Protein AF-A0A3E0P3B1-F1 (afdb_monomer_lite)

Foldseek 3Di:
DPDVLVVVVLLLVLLLCLLLVLLVVLVVCCVVVVLCPPQDDADADPCLVVLLVLLVVLVVQLVVLVVCVVVVNADQADPDLVNLVSLLVSLCVSNCSLVVSCVVVVHDLLLLLADCRVVVVLQVSLQVSLLSSLCSSCVSVVNNVCSVVLVVCCPPSNLVSVLNNLLSVLSSLSSNLSSVCSPPNNLCSLQVVQLVQLVVCLVVCVVVVHDPVSSVVSSVSSSVSSSSVSVSCVVSSHSSSVSSSRSSVCSSSVVD

pLDDT: mean 93.71, std 8.23, range [41.25, 98.75]

Radius of gyration: 18.82 Å; chains: 1; bounding box: 50×42×44 Å

Sequence (256 aa):
MDDPQTASVFILLPVATAYLTVCGLWLLYDWKAKLRRDEPPLALSDHPYWDLLLTVAAAAGIFLLGGAYRAGWLLPTGSTSWGRLAWIADNLIIYSPIAAVLLVRRQGPETVFLTPVRLPEKIALGLALGVVAVATYCLLRGEGDRIPQYLADAVAFDTLADFVPVFLEGVAVAFAFVRLRWLVGTAAAVAIPSLLFAAGHVPGQIEAGRDAWHMTVFFAFNSALPAAIFGTVQRARDVIWIGLVHYLMDIAIHAI

Structure (mmCIF, N/CA/C/O backbone):
data_AF-A0A3E0P3B1-F1
#
_entry.id   AF-A0A3E0P3B1-F1
#
loop_
_atom_site.group_PDB
_atom_site.id
_atom_site.type_symbol
_atom_site.label_atom_id
_atom_site.label_alt_id
_atom_site.label_comp_id
_atom_site.label_asym_id
_atom_site.label_entity_id
_atom_site.label_seq_id
_atom_site.pdbx_PDB_ins_code
_atom_site.Cartn_x
_atom_site.Cartn_y
_atom_site.Cartn_z
_atom_site.occupancy
_atom_site.B_iso_or_equiv
_atom_site.auth_seq_id
_atom_site.auth_comp_id
_atom_site.auth_asym_id
_atom_site.auth_atom_id
_atom_site.pdbx_PDB_model_num
ATOM 1 N N . MET A 1 1 ? 27.468 -13.406 -17.539 1.00 41.25 1 MET A N 1
ATOM 2 C CA . MET A 1 1 ? 26.075 -13.854 -17.372 1.00 41.25 1 MET A CA 1
ATOM 3 C C . MET A 1 1 ? 25.802 -13.719 -15.902 1.00 41.25 1 MET A C 1
ATOM 5 O O . MET A 1 1 ? 26.272 -14.559 -15.145 1.00 41.25 1 MET A O 1
ATOM 9 N N . ASP A 1 2 ? 25.194 -12.607 -15.508 1.00 47.03 2 ASP A N 1
ATOM 10 C CA . ASP A 1 2 ? 24.788 -12.425 -14.121 1.00 47.03 2 ASP A CA 1
ATOM 11 C C . ASP A 1 2 ? 23.763 -13.510 -13.824 1.00 47.03 2 ASP A C 1
ATOM 13 O O . ASP A 1 2 ? 22.778 -13.653 -14.553 1.00 47.03 2 ASP A O 1
ATOM 17 N N . ASP A 1 3 ? 24.068 -14.355 -12.843 1.00 52.66 3 ASP A N 1
ATOM 18 C CA . ASP A 1 3 ? 23.181 -15.432 -12.442 1.00 52.66 3 ASP A CA 1
ATOM 19 C C . ASP A 1 3 ? 21.820 -14.802 -12.104 1.00 52.66 3 ASP A C 1
ATOM 21 O O . ASP A 1 3 ? 21.748 -13.936 -11.218 1.00 52.66 3 ASP A O 1
ATOM 25 N N . PRO A 1 4 ? 20.734 -15.184 -12.802 1.00 56.12 4 PRO A N 1
ATOM 26 C CA . PRO A 1 4 ? 19.419 -14.631 -12.538 1.00 56.12 4 PRO A CA 1
ATOM 27 C C . PRO A 1 4 ? 19.034 -14.755 -11.058 1.00 56.12 4 PRO A C 1
ATOM 29 O O . PRO A 1 4 ? 18.185 -13.985 -10.614 1.00 56.12 4 PRO A O 1
ATOM 32 N N . GLN A 1 5 ? 19.616 -15.684 -10.283 1.00 54.59 5 GLN A N 1
ATOM 33 C CA . GLN A 1 5 ? 19.405 -15.828 -8.832 1.00 54.59 5 GLN A CA 1
ATOM 34 C C . GLN A 1 5 ? 19.934 -14.643 -8.026 1.00 54.59 5 GLN A C 1
ATOM 36 O O . GLN A 1 5 ? 19.253 -14.143 -7.124 1.00 54.59 5 GLN A O 1
ATOM 41 N N . THR A 1 6 ? 21.097 -14.120 -8.406 1.00 58.25 6 THR A N 1
ATOM 42 C CA . THR A 1 6 ? 21.697 -12.961 -7.747 1.00 58.25 6 THR A CA 1
ATOM 43 C C . THR A 1 6 ? 20.839 -11.709 -7.981 1.00 58.25 6 THR A C 1
ATOM 45 O O . THR A 1 6 ? 20.572 -10.954 -7.045 1.00 58.25 6 THR A O 1
ATOM 48 N N . ALA A 1 7 ? 20.277 -11.552 -9.187 1.00 60.06 7 ALA A N 1
ATOM 49 C CA . ALA A 1 7 ? 19.453 -10.400 -9.560 1.00 60.06 7 ALA A CA 1
ATOM 50 C C . ALA A 1 7 ? 18.221 -10.181 -8.653 1.00 60.06 7 ALA A C 1
ATOM 52 O O . ALA A 1 7 ? 17.862 -9.037 -8.385 1.00 60.06 7 ALA A O 1
ATOM 53 N N . SER A 1 8 ? 17.597 -11.238 -8.108 1.00 63.84 8 SER A N 1
ATOM 54 C CA . SER A 1 8 ? 16.420 -11.063 -7.234 1.00 63.84 8 SER A CA 1
ATOM 55 C C . SER A 1 8 ? 16.741 -10.451 -5.871 1.00 63.84 8 SER A C 1
ATOM 57 O O . SER A 1 8 ? 15.993 -9.600 -5.396 1.00 63.84 8 SER A O 1
ATOM 59 N N . VAL A 1 9 ? 17.854 -10.834 -5.237 1.00 67.38 9 VAL A N 1
ATOM 60 C CA . VAL A 1 9 ? 18.230 -10.277 -3.923 1.00 67.38 9 VAL A CA 1
ATOM 61 C C . VAL A 1 9 ? 18.698 -8.828 -4.073 1.00 67.38 9 VAL A C 1
ATOM 63 O O . VAL A 1 9 ? 18.350 -7.978 -3.251 1.00 67.38 9 VAL A O 1
ATOM 66 N N . PHE A 1 10 ? 19.410 -8.530 -5.165 1.00 75.69 10 PHE A N 1
ATOM 67 C CA . PHE A 1 10 ? 19.847 -7.176 -5.504 1.00 75.69 10 PHE A CA 1
ATOM 68 C C . PHE A 1 10 ? 18.691 -6.209 -5.787 1.00 75.69 10 PHE A C 1
ATOM 70 O O . PHE A 1 10 ? 18.860 -5.012 -5.583 1.00 75.69 10 PHE A O 1
ATOM 77 N N . ILE A 1 11 ? 17.517 -6.700 -6.195 1.00 80.94 11 ILE A N 1
ATOM 78 C CA . ILE A 1 11 ? 16.313 -5.868 -6.351 1.00 80.94 11 ILE A CA 1
ATOM 79 C C . ILE A 1 11 ? 15.572 -5.707 -5.016 1.00 80.94 11 ILE A C 1
ATOM 81 O O . ILE A 1 11 ? 15.126 -4.608 -4.689 1.00 80.94 11 ILE A O 1
ATOM 85 N N . LEU A 1 12 ? 15.468 -6.772 -4.214 1.00 86.44 12 LEU A N 1
ATOM 86 C CA . LEU A 1 12 ? 14.715 -6.747 -2.955 1.00 86.44 12 LEU A CA 1
ATOM 87 C C . LEU A 1 12 ? 15.329 -5.827 -1.901 1.00 86.44 12 LEU A C 1
ATOM 89 O O . LEU A 1 12 ? 14.596 -5.137 -1.195 1.00 86.44 12 LEU A O 1
ATOM 93 N N . LEU A 1 13 ? 16.659 -5.812 -1.774 1.00 91.75 13 LEU A N 1
ATOM 94 C CA . LEU A 1 13 ? 17.325 -5.035 -0.731 1.00 91.75 13 LEU A CA 1
ATOM 95 C C . LEU A 1 13 ? 17.105 -3.512 -0.889 1.00 91.75 13 LEU A C 1
ATOM 97 O O . LEU A 1 13 ? 16.724 -2.885 0.105 1.00 91.75 13 LEU A O 1
ATOM 101 N N . PRO A 1 14 ? 17.263 -2.900 -2.082 1.00 94.81 14 PRO A N 1
ATOM 102 C CA . PRO A 1 14 ? 16.905 -1.500 -2.309 1.00 94.81 14 PRO A CA 1
ATOM 103 C C . PRO A 1 14 ? 15.443 -1.183 -1.989 1.00 94.81 14 PRO A C 1
ATOM 105 O O . PRO A 1 14 ? 15.181 -0.194 -1.305 1.00 94.81 14 PRO A O 1
ATOM 108 N N . VAL A 1 15 ? 14.499 -2.028 -2.425 1.00 94.69 15 VAL A N 1
ATOM 109 C CA . VAL A 1 15 ? 13.062 -1.832 -2.154 1.00 94.69 15 VAL A CA 1
ATOM 110 C C . VAL A 1 15 ? 12.789 -1.877 -0.654 1.00 94.69 15 VAL A C 1
ATOM 112 O O . VAL A 1 15 ? 12.222 -0.938 -0.095 1.00 94.69 15 VAL A O 1
ATOM 115 N N . ALA A 1 16 ? 13.249 -2.930 0.025 1.00 94.88 16 ALA A N 1
ATOM 116 C CA . ALA A 1 16 ? 13.073 -3.073 1.464 1.00 94.88 16 ALA A CA 1
ATOM 117 C C . ALA A 1 16 ? 13.691 -1.892 2.221 1.00 94.88 16 ALA A C 1
ATOM 119 O O . ALA A 1 16 ? 13.059 -1.334 3.116 1.00 94.88 16 ALA A O 1
ATOM 120 N N . THR A 1 17 ? 14.890 -1.458 1.831 1.00 96.44 17 THR A N 1
ATOM 121 C CA . THR A 1 17 ? 15.563 -0.319 2.465 1.00 96.44 17 THR A CA 1
ATOM 122 C C . THR A 1 17 ? 14.795 0.983 2.256 1.00 96.44 17 THR A C 1
ATOM 124 O O . THR A 1 17 ? 14.640 1.744 3.211 1.00 96.44 17 THR A O 1
ATOM 127 N N . ALA A 1 18 ? 14.261 1.232 1.057 1.00 97.50 18 ALA A N 1
ATOM 128 C CA . ALA A 1 18 ? 13.441 2.406 0.773 1.00 97.50 18 ALA A CA 1
ATOM 129 C C . ALA A 1 18 ? 12.190 2.450 1.669 1.00 97.50 18 ALA A C 1
ATOM 131 O O . ALA A 1 18 ? 11.969 3.439 2.373 1.00 97.50 18 ALA A O 1
ATOM 132 N N . TYR A 1 19 ? 11.431 1.352 1.739 1.00 97.88 19 TYR A N 1
ATOM 133 C CA . TYR A 1 19 ? 10.230 1.265 2.578 1.00 97.88 19 TYR A CA 1
ATOM 134 C C . TYR A 1 19 ? 10.529 1.337 4.083 1.00 97.88 19 TYR A C 1
ATOM 136 O O . TYR A 1 19 ? 9.822 2.020 4.827 1.00 97.88 19 TYR A O 1
ATOM 144 N N . LEU A 1 20 ? 11.582 0.668 4.560 1.00 97.75 20 LEU A N 1
ATOM 145 C CA . LEU A 1 20 ? 11.985 0.740 5.968 1.00 97.75 20 LEU A CA 1
ATOM 146 C C . LEU A 1 20 ? 12.460 2.150 6.345 1.00 97.75 20 LEU A C 1
ATOM 148 O O . LEU A 1 20 ? 12.148 2.623 7.440 1.00 97.75 20 LEU A O 1
ATOM 152 N N . THR A 1 21 ? 13.147 2.843 5.432 1.00 98.31 21 THR A N 1
ATOM 153 C CA . THR A 1 21 ? 13.577 4.236 5.618 1.00 98.31 21 THR A CA 1
ATOM 154 C C . THR A 1 21 ? 12.371 5.149 5.808 1.00 98.31 21 THR A C 1
ATOM 156 O O . THR A 1 21 ? 12.303 5.867 6.806 1.00 98.31 21 THR A O 1
ATOM 159 N N . VAL A 1 22 ? 11.372 5.086 4.924 1.00 98.19 22 VAL A N 1
ATOM 160 C CA . VAL A 1 22 ? 10.170 5.924 5.072 1.00 98.19 22 VAL A CA 1
ATOM 161 C C . VAL A 1 22 ? 9.326 5.548 6.283 1.00 98.19 22 VAL A C 1
ATOM 163 O O . VAL A 1 22 ? 8.808 6.447 6.940 1.00 98.19 22 VAL A O 1
ATOM 166 N N . CYS A 1 23 ? 9.243 4.265 6.652 1.00 97.94 23 CYS A N 1
ATOM 167 C CA . CYS A 1 23 ? 8.579 3.854 7.890 1.00 97.94 23 CYS A CA 1
ATOM 168 C C . CYS A 1 23 ? 9.277 4.458 9.118 1.00 97.94 23 CYS A C 1
ATOM 170 O O . CYS A 1 23 ? 8.622 5.031 9.991 1.00 97.94 23 CYS A O 1
ATOM 172 N N . GLY A 1 24 ? 10.611 4.391 9.173 1.00 97.88 24 GLY A N 1
ATOM 173 C CA . GLY A 1 24 ? 11.405 4.992 10.246 1.00 97.88 24 GLY A CA 1
ATOM 174 C C . GLY A 1 24 ? 11.247 6.513 10.321 1.00 97.88 24 GLY A C 1
ATOM 175 O O . GLY A 1 24 ? 11.026 7.060 11.404 1.00 97.88 24 GLY A O 1
ATOM 176 N N . LEU A 1 25 ? 11.292 7.196 9.174 1.00 97.69 25 LEU A N 1
ATOM 177 C CA . LEU A 1 25 ? 11.086 8.643 9.088 1.00 97.69 25 LEU A CA 1
ATOM 178 C C . LEU A 1 25 ? 9.669 9.051 9.500 1.00 97.69 25 LEU A C 1
ATOM 180 O O . LEU A 1 25 ? 9.512 10.028 10.232 1.00 97.69 25 LEU A O 1
ATOM 184 N N . TRP A 1 26 ? 8.651 8.286 9.100 1.00 96.81 26 TRP A N 1
ATOM 185 C CA . TRP A 1 26 ? 7.274 8.517 9.524 1.00 96.81 26 TRP A CA 1
ATOM 186 C C . TRP A 1 26 ? 7.139 8.392 11.046 1.00 96.81 26 TRP A C 1
ATOM 188 O O . TRP A 1 26 ? 6.601 9.289 11.694 1.00 96.81 26 TRP A O 1
ATOM 198 N N . LEU A 1 27 ? 7.692 7.329 11.647 1.00 95.44 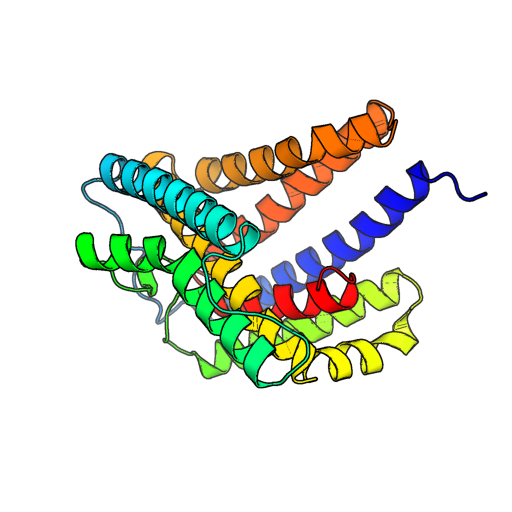27 LEU A N 1
ATOM 199 C CA . LEU A 1 27 ? 7.658 7.120 13.102 1.00 95.44 27 LEU A CA 1
ATOM 200 C C . LEU A 1 27 ? 8.385 8.237 13.863 1.00 95.44 27 LEU A C 1
ATOM 202 O O . LEU A 1 27 ? 7.905 8.686 14.907 1.00 95.44 27 LEU A O 1
ATOM 206 N N . LEU A 1 28 ? 9.522 8.703 13.338 1.00 96.31 28 LEU A N 1
ATOM 207 C CA . LEU A 1 28 ? 10.264 9.832 13.896 1.00 96.31 28 LEU A CA 1
ATOM 208 C C . LEU A 1 28 ? 9.456 11.133 13.812 1.00 96.31 28 LEU A C 1
ATOM 210 O O . LEU A 1 28 ? 9.444 11.916 14.767 1.00 96.31 28 LEU A O 1
ATOM 214 N N . TYR A 1 29 ? 8.781 11.363 12.685 1.00 95.06 29 TYR A N 1
ATOM 215 C CA . TYR A 1 29 ? 7.938 12.533 12.484 1.00 95.06 29 TYR A CA 1
ATOM 216 C C . TYR A 1 29 ? 6.723 12.512 13.415 1.00 95.06 29 TYR A C 1
ATOM 218 O O . TYR A 1 29 ? 6.501 13.485 14.132 1.00 95.06 29 TYR A O 1
ATOM 226 N N . ASP A 1 30 ? 5.988 11.400 13.490 1.00 93.31 30 ASP A N 1
ATOM 227 C CA . ASP A 1 30 ? 4.852 11.241 14.405 1.00 93.31 30 ASP A CA 1
ATOM 228 C C . ASP A 1 30 ? 5.263 11.436 15.868 1.00 93.31 30 ASP A C 1
ATOM 230 O O . ASP A 1 30 ? 4.569 12.125 16.616 1.00 93.31 30 ASP A O 1
ATOM 234 N N . TRP A 1 31 ? 6.419 10.906 16.278 1.00 92.56 31 TRP A N 1
ATOM 235 C CA . TRP A 1 31 ? 6.923 11.100 17.637 1.00 92.56 31 TRP A CA 1
ATOM 236 C C . TRP A 1 31 ? 7.122 12.586 17.987 1.00 92.56 31 TRP A C 1
ATOM 238 O O . TRP A 1 31 ? 6.787 13.005 19.099 1.00 92.56 31 TRP A O 1
ATOM 248 N N . LYS A 1 32 ? 7.605 13.399 17.037 1.00 93.88 32 LYS A N 1
ATOM 249 C CA . LYS A 1 32 ? 7.844 14.839 17.232 1.00 93.88 32 LYS A CA 1
ATOM 250 C C . LYS A 1 32 ? 6.582 15.687 17.057 1.00 93.88 32 LYS A C 1
ATOM 252 O O . LYS A 1 32 ? 6.259 16.492 17.929 1.00 93.88 32 LYS A O 1
ATOM 257 N N . ALA A 1 33 ? 5.881 15.515 15.939 1.00 90.50 33 ALA A N 1
ATOM 258 C CA . ALA A 1 33 ? 4.730 16.322 15.536 1.00 90.50 33 ALA A CA 1
ATOM 259 C C . ALA A 1 33 ? 3.422 15.888 16.213 1.00 90.50 33 ALA A C 1
ATOM 261 O O . ALA A 1 33 ? 2.444 16.634 16.197 1.00 90.50 33 ALA A O 1
ATOM 262 N N . LYS A 1 34 ? 3.404 14.693 16.822 1.00 88.06 34 LYS A N 1
ATOM 263 C CA . LYS A 1 34 ? 2.254 14.105 17.519 1.00 88.06 34 LYS A CA 1
ATOM 264 C C . LYS A 1 34 ? 1.002 14.099 16.642 1.00 88.06 34 LYS A C 1
ATOM 266 O O . LYS A 1 34 ? -0.081 14.450 17.110 1.00 88.06 34 LYS A O 1
ATOM 271 N N . LEU A 1 35 ? 1.176 13.697 15.378 1.00 81.00 35 LEU A N 1
ATOM 272 C CA . LEU A 1 35 ? 0.133 13.690 14.346 1.00 81.00 35 LEU A CA 1
ATOM 273 C C . LEU A 1 35 ? -1.162 13.028 14.824 1.00 81.00 35 LEU A C 1
ATOM 275 O O . LEU A 1 35 ? -2.247 13.515 14.537 1.00 81.00 35 LEU A O 1
ATOM 279 N N . ARG A 1 36 ? -1.031 11.962 15.616 1.00 82.31 36 ARG A N 1
ATOM 280 C CA . ARG A 1 36 ? -2.147 11.138 16.096 1.00 82.31 36 ARG A CA 1
ATOM 281 C C . ARG A 1 36 ? -2.975 11.729 17.235 1.00 82.31 36 ARG A C 1
ATOM 283 O O . ARG A 1 36 ? -3.902 11.067 17.689 1.00 82.31 36 ARG A O 1
ATOM 290 N N . ARG A 1 37 ? -2.638 12.915 17.754 1.00 80.81 37 ARG A N 1
ATOM 291 C CA . ARG A 1 37 ? -3.359 13.507 18.898 1.00 80.81 37 ARG A CA 1
ATOM 292 C C . ARG A 1 37 ? -4.838 13.743 18.624 1.00 80.81 37 ARG A C 1
ATOM 294 O O . ARG A 1 37 ? -5.635 13.558 19.535 1.00 80.81 37 ARG A O 1
ATOM 301 N N . ASP A 1 38 ? -5.162 14.095 17.387 1.00 84.94 38 ASP A N 1
ATOM 302 C CA . ASP A 1 38 ? -6.517 14.471 16.984 1.00 84.94 38 ASP A CA 1
ATOM 303 C C . ASP A 1 38 ? -7.233 13.336 16.236 1.00 84.94 38 ASP A C 1
ATOM 305 O O . ASP A 1 38 ? -8.348 13.512 15.750 1.00 84.94 38 ASP A O 1
ATOM 309 N N . GLU A 1 39 ? -6.597 12.164 16.125 1.00 85.81 39 GLU A N 1
ATOM 310 C CA . GLU A 1 39 ? -7.201 11.016 15.456 1.00 85.81 39 GLU A CA 1
ATOM 311 C C . GLU A 1 39 ? -8.281 10.384 16.339 1.00 85.81 39 GLU A C 1
ATOM 313 O O . GLU A 1 39 ? -8.090 10.240 17.556 1.00 85.81 39 GLU A O 1
ATOM 318 N N . PRO A 1 40 ? -9.398 9.934 15.743 1.00 86.50 40 PRO A N 1
ATOM 319 C CA . PRO A 1 40 ? -10.433 9.258 16.492 1.00 86.50 40 PRO A CA 1
ATOM 320 C C . PRO A 1 40 ? -9.887 7.976 17.149 1.00 86.50 40 PRO A C 1
ATOM 322 O O . PRO A 1 40 ? -8.902 7.367 16.691 1.00 86.50 40 PRO A O 1
ATOM 325 N N . PRO A 1 41 ? -10.516 7.533 18.252 1.00 87.75 41 PRO A N 1
ATOM 326 C CA . PRO A 1 41 ? -10.196 6.244 18.844 1.00 87.75 41 PRO A CA 1
ATOM 327 C C . PRO A 1 41 ? -10.375 5.131 17.805 1.00 87.75 41 PRO A C 1
ATOM 329 O O . PRO A 1 41 ? -11.192 5.235 16.892 1.00 87.75 41 PRO A O 1
ATOM 332 N N . LEU A 1 42 ? -9.602 4.048 17.943 1.00 87.81 42 LEU A N 1
ATOM 333 C CA . LEU A 1 42 ? -9.761 2.899 17.053 1.00 87.81 42 LEU A CA 1
ATOM 334 C C . LEU A 1 42 ? -11.177 2.364 17.187 1.00 87.81 42 LEU A C 1
ATOM 336 O O . LEU A 1 42 ? -11.553 1.900 18.263 1.00 87.81 42 LEU A O 1
ATOM 340 N N . ALA A 1 43 ? -11.907 2.363 16.076 1.00 87.25 43 ALA A N 1
ATOM 341 C CA . ALA A 1 43 ? -13.163 1.651 16.000 1.00 87.25 43 ALA A CA 1
ATOM 342 C C . ALA A 1 43 ? -12.931 0.175 16.357 1.00 87.25 43 ALA A C 1
ATOM 344 O O . ALA A 1 43 ? -11.945 -0.451 15.933 1.00 87.25 43 ALA A O 1
ATOM 345 N N . LEU A 1 44 ? -13.846 -0.356 17.155 1.00 91.06 44 LEU A N 1
ATOM 346 C CA . LEU A 1 44 ? -14.015 -1.774 17.424 1.00 91.06 44 LEU A CA 1
ATOM 347 C C . LEU A 1 44 ? -15.361 -2.185 16.833 1.00 91.06 44 LEU A C 1
ATOM 349 O O . LEU A 1 44 ? -16.257 -1.352 16.699 1.00 91.06 44 LEU A O 1
ATOM 353 N N . SER A 1 45 ? -15.483 -3.451 16.456 1.00 93.56 45 SER A N 1
ATOM 354 C CA . SER A 1 45 ? -16.763 -4.008 16.037 1.00 93.56 45 SER A CA 1
ATOM 355 C C . SER A 1 45 ? -17.345 -4.872 17.143 1.00 93.56 45 SER A C 1
ATOM 357 O O . SER A 1 45 ? -16.634 -5.696 17.717 1.00 93.56 45 SER A O 1
ATOM 359 N N . ASP A 1 46 ? -18.650 -4.743 17.364 1.00 93.81 46 ASP A N 1
ATOM 360 C CA . ASP A 1 46 ? -19.422 -5.626 18.243 1.00 93.81 46 ASP A CA 1
ATOM 361 C C . ASP A 1 46 ? -19.651 -7.016 17.614 1.00 93.81 46 ASP A C 1
ATOM 363 O O . ASP A 1 46 ? -20.037 -7.973 18.288 1.00 93.81 46 ASP A O 1
ATOM 367 N N . HIS A 1 47 ? -19.398 -7.155 16.307 1.00 96.19 47 HIS A N 1
ATOM 368 C CA . HIS A 1 47 ? -19.657 -8.366 15.527 1.00 96.19 47 HIS A CA 1
ATOM 369 C C . HIS A 1 47 ? -18.476 -8.741 14.608 1.00 96.19 47 HIS A C 1
ATOM 371 O O . HIS A 1 47 ? -18.661 -8.883 13.394 1.00 96.19 47 HIS A O 1
ATOM 377 N N . PRO A 1 48 ? -17.263 -8.950 15.158 1.00 96.25 48 PRO A N 1
ATOM 378 C CA . PRO A 1 48 ? -16.032 -9.099 14.374 1.00 96.25 48 PRO A CA 1
ATOM 379 C C . PRO A 1 48 ? -16.065 -10.275 13.386 1.00 96.25 48 PRO A C 1
ATOM 381 O O . PRO A 1 48 ? -15.511 -10.177 12.294 1.00 96.25 48 PRO A O 1
ATOM 384 N N . TYR A 1 49 ? -16.761 -11.365 13.721 1.00 97.38 49 TYR A N 1
ATOM 385 C CA . TYR A 1 49 ? -16.929 -12.518 12.830 1.00 97.38 49 TYR A CA 1
ATOM 386 C C . TYR A 1 49 ? -17.728 -12.176 11.565 1.00 97.38 49 TYR A C 1
ATOM 388 O O . TYR A 1 49 ? -17.355 -12.588 10.468 1.00 97.38 49 TYR A O 1
ATOM 396 N N . TRP A 1 50 ? -18.800 -11.388 11.703 1.00 97.06 50 TRP A N 1
ATOM 397 C CA . TRP A 1 50 ? -19.595 -10.932 10.562 1.00 97.06 50 TRP A CA 1
ATOM 398 C C . TRP A 1 50 ? -18.817 -9.945 9.701 1.00 97.06 50 TRP A C 1
ATOM 400 O O . TRP A 1 50 ? -18.912 -10.002 8.479 1.00 97.06 50 TRP A O 1
ATOM 410 N N . ASP A 1 51 ? -18.029 -9.061 10.315 1.00 96.56 51 ASP A N 1
ATOM 411 C CA . ASP A 1 51 ? -17.156 -8.165 9.556 1.00 96.56 51 ASP A CA 1
ATOM 412 C C . ASP A 1 51 ? -16.105 -8.941 8.760 1.00 96.56 51 ASP A C 1
ATOM 414 O O . ASP A 1 51 ? -15.893 -8.627 7.594 1.00 96.56 51 ASP A O 1
ATOM 418 N N . LEU A 1 52 ? -15.505 -9.990 9.335 1.00 95.94 52 LEU A N 1
ATOM 419 C CA . LEU A 1 52 ? -14.557 -10.836 8.609 1.00 95.94 52 LEU A CA 1
ATOM 420 C C . LEU A 1 52 ? -15.226 -11.600 7.456 1.00 95.94 52 LEU A C 1
ATOM 422 O O . LEU A 1 52 ? -14.669 -11.646 6.361 1.00 95.94 52 LEU A O 1
ATOM 426 N N . LEU A 1 53 ? -16.423 -12.163 7.661 1.00 97.50 53 LEU A N 1
ATOM 427 C CA . LEU A 1 53 ? -17.164 -12.834 6.587 1.00 97.50 53 LEU A CA 1
ATOM 428 C C . LEU A 1 53 ? -17.475 -11.868 5.435 1.00 97.50 53 LEU A C 1
ATOM 430 O O . LEU A 1 53 ? -17.275 -12.207 4.270 1.00 97.50 53 LEU A O 1
ATOM 434 N N . LEU A 1 54 ? -17.916 -10.649 5.758 1.00 97.75 54 LEU A N 1
ATOM 435 C CA . LEU A 1 54 ? -18.156 -9.601 4.768 1.00 97.75 54 LEU A CA 1
ATOM 436 C C . LEU A 1 54 ? -16.860 -9.150 4.086 1.00 97.75 54 LEU A C 1
ATOM 438 O O . LEU A 1 54 ? -16.881 -8.873 2.892 1.00 97.75 54 LEU A O 1
ATOM 442 N N . THR A 1 55 ? -15.727 -9.127 4.795 1.00 97.31 55 THR A N 1
ATOM 443 C CA . THR A 1 55 ? -14.413 -8.886 4.186 1.00 97.31 55 THR A CA 1
ATOM 444 C C . THR A 1 55 ? -14.069 -9.953 3.153 1.00 97.31 55 THR A C 1
ATOM 446 O O . THR A 1 55 ? -13.663 -9.607 2.046 1.00 97.31 55 THR A O 1
ATOM 449 N N . VAL A 1 56 ? -14.263 -11.235 3.477 1.00 97.50 56 VAL A N 1
ATOM 450 C CA . VAL A 1 56 ? -14.028 -12.338 2.531 1.00 97.50 56 VAL A CA 1
ATOM 451 C C . VAL A 1 56 ? -14.970 -12.232 1.328 1.00 97.50 56 VAL A C 1
ATOM 453 O O . VAL A 1 56 ? -14.526 -12.376 0.191 1.00 97.50 56 VAL A O 1
ATOM 456 N N . ALA A 1 57 ? -16.248 -11.914 1.553 1.00 98.25 57 ALA A N 1
ATOM 457 C CA . ALA A 1 57 ? -17.214 -11.699 0.478 1.00 98.25 57 ALA A CA 1
ATOM 458 C C . ALA A 1 57 ? -16.837 -10.506 -0.420 1.00 98.25 57 ALA A C 1
ATOM 460 O O . ALA A 1 57 ? -16.927 -10.607 -1.642 1.00 98.25 57 ALA A O 1
ATOM 461 N N . ALA A 1 58 ? -16.367 -9.396 0.159 1.00 98.19 58 ALA A N 1
ATOM 462 C CA . ALA A 1 58 ? -15.899 -8.236 -0.594 1.00 98.19 58 ALA A CA 1
ATOM 463 C C . ALA A 1 58 ? -14.652 -8.562 -1.427 1.00 98.19 58 ALA A C 1
ATOM 465 O O . ALA A 1 58 ? -14.600 -8.196 -2.598 1.00 98.19 58 ALA A O 1
ATOM 466 N N . ALA A 1 59 ? -13.691 -9.303 -0.864 1.00 97.31 59 ALA A N 1
ATOM 467 C CA . ALA A 1 59 ? -12.518 -9.775 -1.597 1.00 97.31 59 ALA A CA 1
ATOM 468 C C . ALA A 1 59 ? -12.917 -10.671 -2.781 1.00 97.31 59 ALA A C 1
ATOM 470 O O . ALA A 1 59 ? -12.448 -10.461 -3.897 1.00 97.31 59 ALA A O 1
ATOM 471 N N . ALA A 1 60 ? -13.843 -11.615 -2.576 1.00 98.06 60 ALA A N 1
ATOM 472 C CA . ALA A 1 60 ? -14.393 -12.424 -3.663 1.00 98.06 60 ALA A CA 1
ATOM 473 C C . ALA A 1 60 ? -15.080 -11.555 -4.735 1.00 98.06 60 ALA A C 1
ATOM 475 O O . ALA A 1 60 ? -14.868 -11.773 -5.925 1.00 98.06 60 ALA A O 1
ATOM 476 N N . GLY A 1 61 ? -15.842 -10.535 -4.327 1.00 98.31 61 GLY A N 1
ATOM 477 C CA . GLY A 1 61 ? -16.449 -9.555 -5.232 1.00 98.31 61 GLY A CA 1
ATOM 478 C C . GLY A 1 61 ? -15.420 -8.796 -6.076 1.00 98.31 61 GLY A C 1
ATOM 479 O O . GLY A 1 61 ? -15.590 -8.705 -7.289 1.00 98.31 61 GLY A O 1
ATOM 480 N N . ILE A 1 62 ? -14.327 -8.329 -5.463 1.00 98.12 62 ILE A N 1
ATOM 481 C CA . ILE A 1 62 ? -13.202 -7.678 -6.157 1.00 98.12 62 ILE A CA 1
ATOM 482 C C . ILE A 1 62 ? -12.604 -8.626 -7.205 1.00 98.12 62 ILE A C 1
ATOM 484 O O . ILE A 1 62 ? -12.431 -8.237 -8.359 1.00 98.12 62 ILE A O 1
ATOM 488 N N . PHE A 1 63 ? -12.348 -9.891 -6.849 1.00 97.50 63 PHE A N 1
ATOM 489 C CA . PHE A 1 63 ? -11.812 -10.876 -7.796 1.00 97.50 63 PHE A CA 1
ATOM 490 C C . PHE A 1 63 ? -12.770 -11.178 -8.956 1.00 97.50 63 PHE A C 1
ATOM 492 O O . PHE A 1 63 ? -12.316 -11.300 -10.095 1.00 97.50 63 PHE A O 1
ATOM 499 N N . LEU A 1 64 ? -14.077 -11.279 -8.693 1.00 98.12 64 LEU A N 1
ATOM 500 C CA . LEU A 1 64 ? -15.093 -11.506 -9.725 1.00 98.12 64 LEU A CA 1
ATOM 501 C C . LEU A 1 64 ? -15.209 -10.313 -10.681 1.00 98.12 64 LEU A C 1
ATOM 503 O O . LEU A 1 64 ? -15.206 -10.510 -11.894 1.00 98.12 64 LEU A O 1
ATOM 507 N N . LEU A 1 65 ? -15.251 -9.084 -10.157 1.00 98.00 65 LEU A N 1
ATOM 508 C CA . LEU A 1 65 ? -15.298 -7.866 -10.972 1.00 98.00 65 LEU A CA 1
ATOM 509 C C . LEU A 1 65 ? -14.001 -7.664 -11.762 1.00 98.00 65 LEU A C 1
ATOM 511 O O . LEU A 1 65 ? -14.055 -7.334 -12.943 1.00 98.00 65 LEU A O 1
ATOM 515 N N . GLY A 1 66 ? -12.841 -7.953 -11.166 1.00 96.75 66 GLY A N 1
ATOM 516 C CA . GLY A 1 66 ? -11.565 -7.973 -11.883 1.00 96.75 66 GLY A CA 1
ATOM 517 C C . GLY A 1 66 ? -11.514 -9.058 -12.967 1.00 96.75 66 GLY A C 1
ATOM 518 O O . GLY A 1 66 ? -10.921 -8.861 -14.025 1.00 96.75 66 GLY A O 1
ATOM 519 N N . GLY A 1 67 ? -12.172 -10.201 -12.750 1.00 97.12 67 GLY A N 1
ATOM 520 C CA . GLY A 1 67 ? -12.378 -11.225 -13.776 1.00 97.12 67 GLY A CA 1
ATOM 521 C C . GLY A 1 67 ? -13.262 -10.739 -14.926 1.00 97.12 67 GLY A C 1
ATOM 522 O O . GLY A 1 67 ? -12.896 -10.920 -16.085 1.00 97.12 67 GLY A O 1
ATOM 523 N N . ALA A 1 68 ? -14.375 -10.072 -14.614 1.00 97.44 68 ALA A N 1
ATOM 524 C CA . ALA A 1 68 ? -15.269 -9.466 -15.600 1.00 97.44 68 ALA A CA 1
ATOM 525 C C . ALA A 1 68 ? -14.563 -8.371 -16.420 1.00 97.44 68 ALA A C 1
ATOM 527 O O . ALA A 1 68 ? -14.703 -8.336 -17.641 1.00 97.44 68 ALA A O 1
ATOM 528 N N . TYR A 1 69 ? -13.739 -7.540 -15.775 1.00 96.75 69 TYR A N 1
ATOM 529 C CA . TYR A 1 69 ? -12.863 -6.578 -16.446 1.00 96.75 69 TYR A CA 1
ATOM 530 C C . TYR A 1 69 ? -11.953 -7.267 -17.470 1.00 96.75 69 TYR A C 1
ATOM 532 O O . TYR A 1 69 ? -11.970 -6.920 -18.649 1.00 96.75 69 TYR A O 1
ATOM 540 N N . ARG A 1 70 ? -11.222 -8.311 -17.053 1.00 95.50 70 ARG A N 1
ATOM 541 C CA . ARG A 1 70 ? -10.336 -9.082 -17.946 1.00 95.50 70 ARG A CA 1
ATOM 542 C C . ARG A 1 70 ? -11.081 -9.783 -19.086 1.00 95.50 70 ARG A C 1
ATOM 544 O O . ARG A 1 70 ? -10.491 -10.015 -20.134 1.00 95.50 70 ARG A O 1
ATOM 551 N N . ALA A 1 71 ? -12.356 -10.115 -18.892 1.00 97.00 71 ALA A N 1
ATOM 552 C CA . ALA A 1 71 ? -13.226 -10.675 -19.925 1.00 97.00 71 ALA A CA 1
ATOM 553 C C . ALA A 1 71 ? -13.808 -9.613 -20.884 1.00 97.00 71 ALA A C 1
ATOM 555 O O . ALA A 1 71 ? -14.557 -9.966 -21.795 1.00 97.00 71 ALA A O 1
ATOM 556 N N . GLY A 1 72 ? -13.486 -8.328 -20.690 1.00 96.12 72 GLY A N 1
ATOM 557 C CA . GLY A 1 72 ? -13.988 -7.222 -21.507 1.00 96.12 72 GLY A CA 1
ATOM 558 C C . GLY A 1 72 ? -15.448 -6.860 -21.227 1.00 96.12 72 GLY A C 1
ATOM 559 O O . GLY A 1 72 ? -16.124 -6.341 -22.110 1.00 96.12 72 GLY A O 1
ATOM 560 N N . TRP A 1 73 ? -15.965 -7.175 -20.034 1.00 97.06 73 TRP A N 1
ATOM 561 C CA . TRP A 1 73 ? -17.356 -6.890 -19.652 1.00 97.06 73 TRP A CA 1
ATOM 562 C C . TRP A 1 73 ? -17.542 -5.537 -18.954 1.00 97.06 73 TRP A C 1
ATOM 564 O O . TRP A 1 73 ? -18.681 -5.135 -18.719 1.00 97.06 73 TRP A O 1
ATOM 574 N N . LEU A 1 74 ? -16.449 -4.855 -18.599 1.00 95.62 74 LEU A N 1
ATOM 575 C CA . LEU A 1 74 ? -16.480 -3.487 -18.073 1.00 95.62 74 LEU A CA 1
ATOM 576 C C . LEU A 1 74 ? -16.179 -2.461 -19.182 1.00 95.62 74 LEU A C 1
ATOM 578 O O . LEU A 1 74 ? -16.371 -2.753 -20.365 1.00 95.62 74 LEU A O 1
ATOM 582 N N . LEU A 1 75 ? -15.798 -1.234 -18.818 1.00 95.44 75 LEU A N 1
ATOM 583 C CA . LEU A 1 75 ? -15.621 -0.154 -19.780 1.00 95.44 75 LEU A CA 1
ATOM 584 C C . LEU A 1 75 ? -14.423 -0.427 -20.711 1.00 95.44 75 LEU A C 1
ATOM 586 O O . LEU A 1 75 ? -13.433 -1.041 -20.317 1.00 95.44 75 LEU A O 1
ATOM 590 N N . PRO A 1 76 ? -14.474 0.033 -21.973 1.00 93.38 76 PRO A N 1
ATOM 591 C CA . PRO A 1 76 ? -13.351 -0.121 -22.886 1.00 93.38 76 PRO A CA 1
ATOM 592 C C . PRO A 1 76 ? -12.183 0.773 -22.447 1.00 93.38 76 PRO A C 1
ATOM 594 O O . PRO A 1 76 ? -12.269 2.002 -22.507 1.00 93.38 76 PRO A O 1
ATOM 597 N N . THR A 1 77 ? -11.077 0.153 -22.039 1.00 92.50 77 THR A N 1
ATOM 598 C CA . THR A 1 77 ? -9.827 0.837 -21.683 1.00 92.50 77 THR A CA 1
ATOM 599 C C . THR A 1 77 ? -8.873 0.915 -22.881 1.00 92.50 77 THR A C 1
ATOM 601 O O . THR A 1 77 ? -8.975 0.158 -23.847 1.00 92.50 77 THR A O 1
ATOM 604 N N . GLY A 1 78 ? -7.961 1.888 -22.869 1.00 88.88 78 GLY A N 1
ATOM 605 C CA . GLY A 1 78 ? -7.002 2.114 -23.955 1.00 88.88 78 GLY A CA 1
ATOM 606 C C . GLY A 1 78 ? -6.076 3.299 -23.681 1.00 88.88 78 GLY A C 1
ATOM 607 O O . GLY A 1 78 ? -6.202 3.959 -22.653 1.00 88.88 78 GLY A O 1
ATOM 608 N N . SER A 1 79 ? -5.169 3.596 -24.617 1.00 88.94 79 SER A N 1
ATOM 609 C CA . SER A 1 79 ? -4.182 4.688 -24.500 1.00 88.94 79 SER A CA 1
ATOM 610 C C . SER A 1 79 ? -4.753 6.093 -24.727 1.00 88.94 79 SER A C 1
ATOM 612 O O . SER A 1 79 ? -4.035 7.084 -24.658 1.00 88.94 79 SER A O 1
ATOM 614 N N . THR A 1 80 ? -6.045 6.210 -25.031 1.00 93.50 80 THR A N 1
ATOM 615 C CA . THR A 1 80 ? -6.698 7.517 -25.152 1.00 93.50 80 THR A CA 1
ATOM 616 C C . THR A 1 80 ? -7.009 8.084 -23.769 1.00 93.50 80 THR A C 1
ATOM 618 O O . THR A 1 80 ? -7.195 7.331 -22.813 1.00 93.50 80 THR A O 1
ATOM 621 N N . SER A 1 81 ? -7.175 9.405 -23.654 1.00 93.12 81 SER A N 1
ATOM 622 C CA . SER A 1 81 ? -7.593 10.018 -22.384 1.00 93.12 81 SER A CA 1
ATOM 623 C C . SER A 1 81 ? -8.914 9.440 -21.868 1.00 93.12 81 SER A C 1
ATOM 625 O O . SER A 1 81 ? -9.067 9.221 -20.671 1.00 93.12 81 SER A O 1
ATOM 627 N N . TRP A 1 82 ? -9.847 9.123 -22.775 1.00 94.25 82 TRP A N 1
ATOM 628 C CA . TRP A 1 82 ? -11.078 8.409 -22.430 1.00 94.25 82 TRP A CA 1
ATOM 629 C C . TRP A 1 82 ? -10.798 7.004 -21.889 1.00 94.25 82 TRP A C 1
ATOM 631 O O . TRP A 1 82 ? -11.366 6.621 -20.873 1.00 94.25 82 TRP A O 1
ATOM 641 N N . GLY A 1 83 ? -9.884 6.263 -22.519 1.00 95.38 83 GLY A N 1
ATOM 642 C CA . GLY A 1 83 ? -9.458 4.946 -22.054 1.00 95.38 83 GLY A CA 1
ATOM 643 C C . GLY A 1 83 ? -8.840 4.967 -20.650 1.00 95.38 83 GLY A C 1
ATOM 644 O O . GLY A 1 83 ? -9.122 4.067 -19.861 1.00 95.38 83 GLY A O 1
ATOM 645 N N . ARG A 1 84 ? -8.071 6.008 -20.295 1.00 94.69 84 ARG A N 1
ATOM 646 C CA . ARG A 1 84 ? -7.533 6.189 -18.929 1.00 94.69 84 ARG A CA 1
ATOM 647 C C . ARG A 1 84 ? -8.615 6.579 -17.914 1.00 94.69 84 ARG A C 1
ATOM 649 O O . ARG A 1 84 ? -8.590 6.109 -16.781 1.00 94.69 84 ARG A O 1
ATOM 656 N N . LEU A 1 85 ? -9.609 7.379 -18.307 1.00 95.69 85 LEU A N 1
ATOM 657 C CA . LEU A 1 85 ? -10.766 7.665 -17.445 1.00 95.69 85 LEU A CA 1
ATOM 658 C C . LEU A 1 85 ? -11.640 6.421 -17.224 1.00 95.69 85 LEU A C 1
ATOM 660 O O . LEU A 1 85 ? -12.086 6.183 -16.103 1.00 95.69 85 LEU A O 1
ATOM 664 N N . ALA A 1 86 ? -11.846 5.609 -18.265 1.00 96.75 86 ALA A N 1
ATOM 665 C CA . ALA A 1 86 ? -12.511 4.312 -18.163 1.00 96.75 86 ALA A CA 1
ATOM 666 C C . ALA A 1 86 ? -11.754 3.372 -17.211 1.00 96.75 86 ALA A C 1
ATOM 668 O O . ALA A 1 86 ? -12.374 2.748 -16.360 1.00 96.75 86 ALA A O 1
ATOM 669 N N . TRP A 1 87 ? -10.418 3.359 -17.272 1.00 96.25 87 TRP A N 1
ATOM 670 C CA . TRP A 1 87 ? -9.569 2.598 -16.349 1.00 96.25 87 TRP A CA 1
ATOM 671 C C . TRP A 1 87 ? -9.756 3.010 -14.882 1.00 96.25 87 TRP A C 1
ATOM 673 O O . TRP A 1 87 ? -9.900 2.153 -14.007 1.00 96.25 87 TRP A O 1
ATOM 683 N N . ILE A 1 88 ? -9.819 4.315 -14.602 1.00 97.06 88 ILE A N 1
ATOM 684 C CA . ILE A 1 88 ? -10.118 4.828 -13.257 1.00 97.06 88 ILE A CA 1
ATOM 685 C C . ILE A 1 88 ? -11.513 4.372 -12.805 1.00 97.06 88 ILE A C 1
ATOM 687 O O . ILE A 1 88 ? -11.677 3.884 -11.685 1.00 97.06 88 ILE A O 1
ATOM 691 N N . ALA A 1 89 ? -12.519 4.517 -13.671 1.00 97.88 89 ALA A N 1
ATOM 692 C CA . ALA A 1 89 ? -13.896 4.143 -13.366 1.00 97.88 89 ALA A CA 1
ATOM 693 C C . ALA A 1 89 ? -14.046 2.635 -13.103 1.00 97.88 89 ALA A C 1
ATOM 695 O O . ALA A 1 89 ? -14.694 2.249 -12.128 1.00 97.88 89 ALA A O 1
ATOM 696 N N . ASP A 1 90 ? -13.399 1.791 -13.904 1.00 98.12 90 ASP A N 1
ATOM 697 C CA . ASP A 1 90 ? -13.405 0.341 -13.719 1.00 98.12 90 ASP A CA 1
ATOM 698 C C . ASP A 1 90 ? -12.765 -0.057 -12.390 1.00 98.12 90 ASP A C 1
ATOM 700 O O . ASP A 1 90 ? -13.318 -0.892 -11.678 1.00 98.12 90 ASP A O 1
ATOM 704 N N . ASN A 1 91 ? -11.665 0.581 -11.983 1.00 98.06 91 ASN A N 1
ATOM 705 C CA . ASN A 1 91 ? -11.064 0.312 -10.676 1.00 98.06 91 ASN A CA 1
ATOM 706 C C . ASN A 1 91 ? -11.966 0.751 -9.513 1.00 98.06 91 ASN A C 1
ATOM 708 O O . ASN A 1 91 ? -12.096 0.023 -8.528 1.00 98.06 91 ASN A O 1
ATOM 712 N N . LEU A 1 92 ? -12.674 1.877 -9.636 1.00 98.38 92 LEU A N 1
ATOM 713 C CA . LEU A 1 92 ? -13.690 2.270 -8.652 1.00 98.38 92 LEU A CA 1
ATOM 714 C C . LEU A 1 92 ? -14.834 1.245 -8.569 1.00 98.38 92 LEU A C 1
ATOM 716 O O . LEU A 1 92 ? -15.303 0.944 -7.470 1.00 98.38 92 LEU A O 1
ATOM 720 N N . ILE A 1 93 ? -15.258 0.675 -9.703 1.00 98.25 93 ILE A N 1
ATOM 721 C CA . ILE A 1 93 ? -16.255 -0.405 -9.746 1.00 98.25 93 ILE A CA 1
ATOM 722 C C . ILE A 1 93 ? -15.702 -1.667 -9.078 1.00 98.25 93 ILE A C 1
ATOM 724 O O . ILE A 1 93 ? -16.360 -2.221 -8.197 1.00 98.25 93 ILE A O 1
ATOM 728 N N . ILE A 1 94 ? -14.495 -2.100 -9.444 1.00 98.31 94 ILE A N 1
ATOM 729 C CA . ILE A 1 94 ? -13.852 -3.317 -8.933 1.00 98.31 94 ILE A CA 1
ATOM 730 C C . ILE A 1 94 ? -13.726 -3.274 -7.408 1.00 98.31 94 ILE A C 1
ATOM 732 O O . ILE A 1 94 ? -14.065 -4.254 -6.748 1.00 98.31 94 ILE A O 1
ATOM 736 N N . TYR A 1 95 ? -13.316 -2.138 -6.839 1.00 98.44 95 TYR A N 1
ATOM 737 C CA . TYR A 1 95 ? -13.158 -1.964 -5.390 1.00 98.44 95 TYR A CA 1
ATOM 738 C C . TYR A 1 95 ? -14.440 -1.525 -4.655 1.00 98.44 95 TYR A C 1
ATOM 740 O O . TYR A 1 95 ? -14.459 -1.468 -3.420 1.00 98.44 95 TYR A O 1
ATOM 748 N N . SER A 1 96 ? -15.551 -1.297 -5.368 1.00 98.44 96 SER A N 1
ATOM 749 C CA . SER A 1 96 ? -16.848 -0.934 -4.773 1.00 98.44 96 SER A CA 1
ATOM 750 C C . SER A 1 96 ? -17.416 -1.918 -3.730 1.00 98.44 96 SER A C 1
ATOM 752 O O . SER A 1 96 ? -18.116 -1.441 -2.828 1.00 98.44 96 SER A O 1
ATOM 754 N N . PRO A 1 97 ? -17.110 -3.240 -3.726 1.00 98.75 97 PRO A N 1
ATOM 755 C CA . PRO A 1 97 ? -17.565 -4.137 -2.663 1.00 98.75 97 PRO A CA 1
ATOM 756 C C . PRO A 1 97 ? -17.136 -3.698 -1.255 1.00 98.75 97 PRO A C 1
ATOM 758 O O . PRO A 1 97 ? -17.877 -3.917 -0.298 1.00 98.75 97 PRO A O 1
ATOM 761 N N . ILE A 1 98 ? -15.990 -3.021 -1.110 1.00 98.31 98 ILE A N 1
ATOM 762 C CA . ILE A 1 98 ? -15.552 -2.459 0.180 1.00 98.31 98 ILE A CA 1
ATOM 763 C C . ILE A 1 98 ? -16.513 -1.360 0.629 1.00 98.31 98 ILE A C 1
ATOM 765 O O . ILE A 1 98 ? -16.998 -1.382 1.761 1.00 98.31 98 ILE A O 1
ATOM 769 N N . ALA A 1 99 ? -16.831 -0.422 -0.268 1.00 98.00 99 ALA A N 1
ATOM 770 C CA . ALA A 1 99 ? -17.778 0.651 0.011 1.00 98.00 99 ALA A CA 1
ATOM 771 C C . ALA A 1 99 ? -19.165 0.089 0.357 1.00 98.00 99 ALA A C 1
ATOM 773 O O . ALA A 1 99 ? -19.790 0.549 1.311 1.00 98.00 99 ALA A O 1
ATOM 774 N N . ALA A 1 100 ? -19.615 -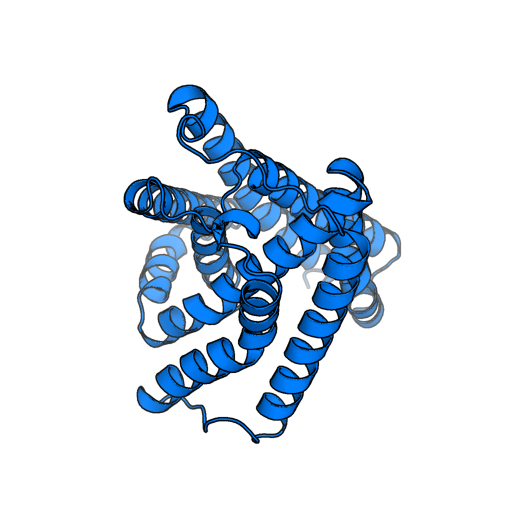0.957 -0.344 1.00 98.25 100 ALA A N 1
ATOM 775 C CA . ALA A 1 100 ? -20.871 -1.635 -0.039 1.00 98.25 100 ALA A CA 1
ATOM 776 C C . ALA A 1 100 ? -20.882 -2.218 1.385 1.00 98.25 100 ALA A C 1
ATOM 778 O O . ALA A 1 100 ? -21.857 -2.026 2.112 1.00 98.25 100 ALA A O 1
ATOM 779 N N . VAL A 1 101 ? -19.794 -2.865 1.827 1.00 98.06 101 VAL A N 1
ATOM 780 C CA . VAL A 1 101 ? -19.689 -3.368 3.208 1.00 98.06 101 VAL A CA 1
ATOM 781 C C . VAL A 1 101 ? -19.721 -2.227 4.222 1.00 98.06 101 VAL A C 1
ATOM 783 O O . VAL A 1 101 ? -20.466 -2.316 5.199 1.00 98.06 101 VAL A O 1
ATOM 786 N N . LEU A 1 102 ? -18.966 -1.147 3.994 1.00 97.25 102 LEU A N 1
ATOM 787 C CA . LEU A 1 102 ? -18.974 0.019 4.885 1.00 97.25 102 LEU A CA 1
ATOM 788 C C . LEU A 1 102 ? -20.377 0.628 5.006 1.00 97.25 102 LEU A C 1
ATOM 790 O O . LEU A 1 102 ? -20.821 0.913 6.117 1.00 97.25 102 LEU A O 1
ATOM 794 N N . LEU A 1 103 ? -21.112 0.746 3.897 1.00 97.56 103 LEU A N 1
ATOM 795 C CA . LEU A 1 103 ? -22.489 1.248 3.881 1.00 97.56 103 LEU A CA 1
ATOM 796 C C . LEU A 1 103 ? -23.456 0.318 4.626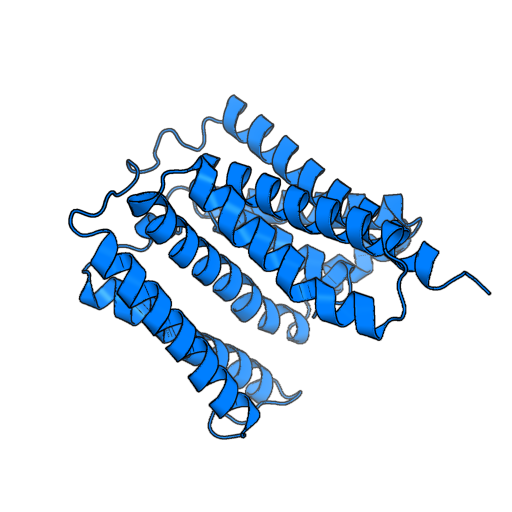 1.00 97.56 103 LEU A C 1
ATOM 798 O O . LEU A 1 103 ? -24.211 0.781 5.481 1.00 97.56 103 LEU A O 1
ATOM 802 N N . VAL A 1 104 ? -23.407 -0.993 4.360 1.00 96.56 104 VAL A N 1
ATOM 803 C CA . VAL A 1 104 ? -24.255 -1.995 5.036 1.00 96.56 104 VAL A CA 1
ATOM 804 C C . VAL A 1 104 ? -23.992 -2.011 6.542 1.00 96.56 104 VAL A C 1
ATOM 806 O O . VAL A 1 104 ? -24.927 -2.098 7.337 1.00 96.56 104 VAL A O 1
ATOM 809 N N . ARG A 1 105 ? -22.726 -1.879 6.949 1.00 96.38 105 ARG A N 1
ATOM 810 C CA . ARG A 1 105 ? -22.324 -1.827 8.361 1.00 96.38 105 ARG A CA 1
ATOM 811 C C . ARG A 1 105 ? -22.438 -0.440 8.984 1.00 96.38 105 ARG A C 1
ATOM 813 O O . ARG A 1 105 ? -22.227 -0.330 10.189 1.00 96.38 105 ARG A O 1
ATOM 820 N N . ARG A 1 106 ? -22.794 0.586 8.201 1.00 96.06 106 ARG A N 1
ATOM 821 C CA . ARG A 1 106 ? -22.848 1.998 8.616 1.00 96.06 106 ARG A CA 1
ATOM 822 C C . ARG A 1 106 ? -21.543 2.460 9.278 1.00 96.06 106 ARG A C 1
ATOM 824 O O . ARG A 1 106 ? -21.557 3.165 10.281 1.00 96.06 106 ARG A O 1
ATOM 831 N N . GLN A 1 107 ? -20.418 2.011 8.734 1.00 95.44 107 GLN A N 1
ATOM 832 C CA . GLN A 1 107 ? -19.072 2.314 9.211 1.00 95.44 107 GLN A CA 1
ATOM 833 C C . GLN A 1 107 ? -18.474 3.458 8.388 1.00 95.44 107 GLN A C 1
ATOM 835 O O . GLN A 1 107 ? -18.581 3.463 7.162 1.00 95.44 107 GLN A O 1
ATOM 840 N N . GLY A 1 108 ? -17.824 4.410 9.056 1.00 94.69 108 GLY A N 1
ATOM 841 C CA . GLY A 1 108 ? -17.103 5.487 8.385 1.00 94.69 108 GLY A CA 1
ATOM 842 C C . GLY A 1 108 ? -15.748 5.043 7.810 1.00 94.69 108 GLY A C 1
ATOM 843 O O . GLY A 1 108 ? -15.248 3.950 8.125 1.00 94.69 108 GLY A O 1
ATOM 844 N N . PRO A 1 109 ? -15.132 5.878 6.955 1.00 95.06 109 PRO A N 1
ATOM 845 C CA . PRO A 1 109 ? -13.840 5.593 6.325 1.00 95.06 109 PRO A CA 1
ATOM 846 C C . PRO A 1 109 ? -12.684 5.496 7.341 1.00 95.06 109 PRO A C 1
ATOM 848 O O . PRO A 1 109 ? -11.703 4.787 7.115 1.00 95.06 109 PRO A O 1
ATOM 851 N N . GLU A 1 110 ? -12.820 6.088 8.526 1.00 94.38 110 GLU A N 1
ATOM 852 C CA . GLU A 1 110 ? -11.864 5.942 9.625 1.00 94.38 110 GLU A CA 1
ATOM 853 C C . GLU A 1 110 ? -11.710 4.482 10.085 1.00 94.38 110 GLU A C 1
ATOM 855 O O . GLU A 1 110 ? -10.651 4.087 10.578 1.00 94.38 110 GLU A O 1
ATOM 860 N N . THR A 1 111 ? -12.724 3.638 9.853 1.00 94.94 111 THR A N 1
ATOM 861 C CA . THR A 1 111 ? -12.646 2.199 10.143 1.00 94.94 111 THR A CA 1
ATOM 862 C C . THR A 1 111 ? -11.718 1.445 9.194 1.00 94.94 111 THR A C 1
ATOM 864 O O . THR A 1 111 ? -11.434 0.278 9.441 1.00 94.94 111 THR A O 1
ATOM 867 N N . VAL A 1 112 ? -11.241 2.073 8.119 1.00 95.75 112 VAL A N 1
ATOM 868 C CA . VAL A 1 112 ? -10.247 1.519 7.185 1.00 95.75 112 VAL A CA 1
ATOM 869 C C . VAL A 1 112 ? -8.982 2.376 7.138 1.00 95.75 112 VAL A C 1
ATOM 871 O O . VAL A 1 112 ? -8.260 2.350 6.149 1.00 95.75 112 VAL A O 1
ATOM 874 N N . PHE A 1 113 ? -8.715 3.142 8.206 1.00 95.56 113 PHE A N 1
ATOM 875 C CA . PHE A 1 113 ? -7.578 4.070 8.294 1.00 95.56 113 PHE A CA 1
ATOM 876 C C . PHE A 1 113 ? -7.590 5.180 7.238 1.00 95.56 113 PHE A C 1
ATOM 878 O O . PHE A 1 113 ? -6.553 5.757 6.920 1.00 95.56 113 PHE A O 1
ATOM 885 N N . LEU A 1 114 ? -8.773 5.514 6.722 1.00 95.50 114 LEU A N 1
ATOM 886 C CA . LEU A 1 114 ? -8.968 6.620 5.799 1.00 95.50 114 LEU A CA 1
ATOM 887 C C . LEU A 1 114 ? -9.652 7.770 6.541 1.00 95.50 114 LEU A C 1
ATOM 889 O O . LEU A 1 114 ? -10.871 7.849 6.651 1.00 95.50 114 LEU A O 1
ATOM 893 N N . THR A 1 115 ? -8.839 8.654 7.103 1.00 92.75 115 THR A N 1
ATOM 894 C CA . THR A 1 115 ? -9.275 9.760 7.969 1.00 92.75 115 THR A CA 1
ATOM 895 C C . THR A 1 115 ? -8.930 11.096 7.303 1.00 92.75 115 THR A C 1
ATOM 897 O O . THR A 1 115 ? -7.758 11.327 6.986 1.00 92.75 115 THR A O 1
ATOM 900 N N . PRO A 1 116 ? -9.911 11.998 7.093 1.00 93.06 116 PRO A N 1
ATOM 901 C CA . PRO A 1 116 ? -9.669 13.300 6.469 1.00 93.06 116 PRO A CA 1
ATOM 902 C C . PRO A 1 116 ? -9.026 14.310 7.432 1.00 93.06 116 PRO A C 1
ATOM 904 O O . PRO A 1 116 ? -8.664 15.413 7.020 1.00 93.06 116 PRO A O 1
ATOM 907 N N . VAL A 1 117 ? -8.883 13.963 8.716 1.00 92.44 117 VAL A N 1
ATOM 908 C CA . VAL A 1 117 ? -8.202 14.805 9.704 1.00 92.44 117 VAL A CA 1
ATOM 909 C C . VAL A 1 117 ? -6.788 15.065 9.201 1.00 92.44 117 VAL A C 1
ATOM 911 O O . VAL A 1 117 ? -6.070 14.117 8.888 1.00 92.44 117 VAL A O 1
ATOM 914 N N . ARG A 1 118 ? -6.385 16.337 9.093 1.00 92.31 118 ARG A N 1
ATOM 915 C CA . ARG A 1 118 ? -5.024 16.713 8.668 1.00 92.31 118 ARG A CA 1
ATOM 916 C C . ARG A 1 118 ? -4.642 16.222 7.263 1.00 92.31 118 ARG A C 1
ATOM 918 O O . ARG A 1 118 ? -3.470 15.996 6.966 1.00 92.31 118 ARG A O 1
ATOM 925 N N . LEU A 1 119 ? -5.632 16.074 6.377 1.00 94.44 119 LEU A N 1
ATOM 926 C CA . LEU A 1 119 ? -5.437 15.565 5.016 1.00 94.44 119 LEU A CA 1
ATOM 927 C C . LEU A 1 119 ? -4.311 16.274 4.233 1.00 94.44 119 LEU A C 1
ATOM 929 O O . LEU A 1 119 ? -3.469 15.563 3.684 1.00 94.44 119 LEU A O 1
ATOM 933 N N . PRO A 1 120 ? -4.207 17.622 4.202 1.00 96.00 120 PRO A N 1
ATOM 934 C CA . PRO A 1 120 ? -3.123 18.284 3.472 1.00 96.00 120 PRO A CA 1
ATOM 935 C C . PRO A 1 120 ? -1.732 17.905 3.992 1.00 96.00 120 PRO A C 1
ATOM 937 O O . PRO A 1 120 ? -0.802 17.734 3.209 1.00 96.00 120 PRO A O 1
ATOM 940 N N . GLU A 1 121 ? -1.588 17.728 5.306 1.00 94.50 121 GLU A N 1
ATOM 941 C CA . GLU A 1 121 ? -0.315 17.378 5.942 1.00 94.50 121 GLU A CA 1
ATOM 942 C C . GLU A 1 121 ? 0.056 15.921 5.664 1.00 94.50 121 GLU A C 1
ATOM 944 O O . GLU A 1 121 ? 1.220 15.629 5.405 1.00 94.50 121 GLU A O 1
ATOM 949 N N . LYS A 1 122 ? -0.931 15.018 5.643 1.00 94.88 122 LYS A N 1
ATOM 950 C CA . LYS A 1 122 ? -0.754 13.609 5.259 1.00 94.88 122 LYS A CA 1
ATOM 951 C C . LYS A 1 122 ? -0.336 13.465 3.801 1.00 94.88 122 LYS A C 1
ATOM 953 O O . LYS A 1 122 ? 0.570 12.691 3.507 1.00 94.88 122 LYS A O 1
ATOM 958 N N . ILE A 1 123 ? -0.953 14.243 2.909 1.00 97.00 123 ILE A N 1
ATOM 959 C CA . ILE A 1 123 ? -0.586 14.285 1.489 1.00 97.00 123 ILE A CA 1
ATOM 960 C C . ILE A 1 123 ? 0.835 14.831 1.327 1.00 97.00 123 ILE A C 1
ATOM 962 O O . ILE A 1 123 ? 1.666 14.186 0.694 1.00 97.00 123 ILE A O 1
ATOM 966 N N . ALA A 1 124 ? 1.144 15.979 1.937 1.00 97.06 124 ALA A N 1
ATOM 967 C CA . ALA A 1 124 ? 2.474 16.579 1.854 1.00 97.06 124 ALA A CA 1
A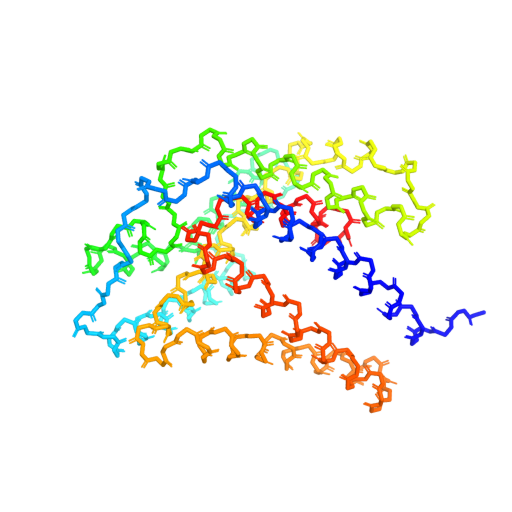TOM 968 C C . ALA A 1 124 ? 3.562 15.647 2.413 1.00 97.06 124 ALA A C 1
ATOM 970 O O . ALA A 1 124 ? 4.610 15.477 1.790 1.00 97.06 124 ALA A O 1
ATOM 971 N N . LEU A 1 125 ? 3.301 15.002 3.555 1.00 96.44 125 LEU A N 1
ATOM 972 C CA . LEU A 1 125 ? 4.209 14.025 4.152 1.00 96.44 125 LEU A CA 1
ATOM 973 C C . LEU A 1 125 ? 4.364 12.783 3.267 1.00 96.44 125 LEU A C 1
ATOM 975 O O . LEU A 1 125 ? 5.487 12.335 3.066 1.00 96.44 125 LEU A O 1
ATOM 979 N N . GLY A 1 126 ? 3.271 12.243 2.724 1.00 97.75 126 GLY A N 1
ATOM 980 C CA . GLY A 1 126 ? 3.297 11.090 1.823 1.00 97.75 126 GLY A CA 1
ATOM 981 C C . GLY A 1 126 ? 4.115 11.352 0.561 1.00 97.75 126 GLY A C 1
ATOM 982 O O . GLY A 1 126 ? 4.971 10.544 0.217 1.00 97.75 126 GLY A O 1
ATOM 983 N N . LEU A 1 127 ? 3.930 12.514 -0.071 1.00 98.31 127 LEU A N 1
ATOM 984 C CA . LEU A 1 127 ? 4.728 12.936 -1.227 1.00 98.31 127 LEU A CA 1
ATOM 985 C C . LEU A 1 127 ? 6.211 13.092 -0.866 1.00 98.31 127 LEU A C 1
ATOM 987 O O . LEU A 1 127 ? 7.072 12.562 -1.564 1.00 98.31 127 LEU A O 1
ATOM 991 N N . ALA A 1 128 ? 6.523 13.771 0.244 1.00 98.38 128 ALA A N 1
ATOM 992 C CA . ALA A 1 128 ? 7.904 13.959 0.687 1.00 98.38 128 ALA A CA 1
ATOM 993 C C . ALA A 1 128 ? 8.597 12.620 0.993 1.00 98.38 128 ALA A C 1
ATOM 995 O O . ALA A 1 128 ? 9.726 12.391 0.562 1.00 98.38 128 ALA A O 1
ATOM 996 N N . LEU A 1 129 ? 7.915 11.718 1.705 1.00 98.44 129 LEU A N 1
ATOM 997 C CA . LEU A 1 129 ? 8.424 10.378 1.987 1.00 98.44 129 LEU A CA 1
ATOM 998 C C . LEU A 1 129 ? 8.555 9.546 0.709 1.00 98.44 129 LEU A C 1
ATOM 1000 O O . LEU A 1 129 ? 9.545 8.840 0.564 1.00 98.44 129 LEU A O 1
ATOM 1004 N N . GLY A 1 130 ? 7.624 9.655 -0.237 1.00 98.44 130 GLY A N 1
ATOM 1005 C CA . GLY A 1 130 ? 7.710 8.950 -1.513 1.00 98.44 130 GLY A CA 1
ATOM 1006 C C . GLY A 1 130 ? 8.926 9.381 -2.333 1.00 98.44 130 GLY A C 1
ATOM 1007 O O . GLY A 1 130 ? 9.665 8.526 -2.812 1.00 98.44 130 GLY A O 1
ATOM 1008 N N . VAL A 1 131 ? 9.231 10.683 -2.391 1.00 98.56 131 VAL A N 1
ATOM 1009 C CA . VAL A 1 131 ? 10.477 11.187 -3.003 1.00 98.56 131 VAL A CA 1
ATOM 1010 C C . VAL A 1 131 ? 11.712 10.600 -2.310 1.00 98.56 131 VAL A C 1
ATOM 1012 O O . VAL A 1 131 ? 12.651 10.176 -2.983 1.00 98.56 131 VAL A O 1
ATOM 1015 N N . VAL A 1 132 ? 11.715 10.523 -0.973 1.00 98.62 132 VAL A N 1
ATOM 1016 C CA . VAL A 1 132 ? 12.809 9.887 -0.216 1.00 98.62 132 VAL A CA 1
ATOM 1017 C C . VAL A 1 132 ? 12.919 8.394 -0.531 1.00 98.62 132 VAL A C 1
ATOM 1019 O O . VAL A 1 132 ? 14.037 7.894 -0.653 1.00 98.62 132 VAL A O 1
ATOM 1022 N N . ALA A 1 133 ? 11.801 7.684 -0.687 1.00 98.44 133 ALA A N 1
ATOM 1023 C CA . ALA A 1 133 ? 11.788 6.268 -1.045 1.00 98.44 133 ALA A CA 1
ATOM 1024 C C . ALA A 1 133 ? 12.412 6.048 -2.429 1.00 98.44 133 ALA A C 1
ATOM 1026 O O . ALA A 1 133 ? 13.365 5.278 -2.546 1.00 98.44 133 ALA A O 1
ATOM 1027 N N . VAL A 1 134 ? 11.954 6.800 -3.438 1.00 98.44 134 VAL A N 1
ATOM 1028 C CA . VAL A 1 134 ? 12.493 6.762 -4.808 1.00 98.44 134 VAL A CA 1
ATOM 1029 C C . VAL A 1 134 ? 13.984 7.089 -4.808 1.00 98.44 134 VAL A C 1
ATOM 1031 O O . VAL A 1 134 ? 14.773 6.349 -5.393 1.00 98.44 134 VAL A O 1
ATOM 1034 N N . ALA A 1 135 ? 14.401 8.146 -4.106 1.00 98.50 135 ALA A N 1
ATOM 1035 C CA . ALA A 1 135 ? 15.811 8.511 -4.009 1.00 98.50 135 ALA A CA 1
ATOM 1036 C C . ALA A 1 135 ? 16.646 7.411 -3.339 1.00 98.50 135 ALA A C 1
ATOM 1038 O O . ALA A 1 135 ? 17.697 7.040 -3.856 1.00 98.50 135 ALA A O 1
ATOM 1039 N N . THR A 1 136 ? 16.169 6.849 -2.225 1.00 98.31 136 THR A N 1
ATOM 1040 C CA . THR A 1 136 ? 16.850 5.755 -1.514 1.00 98.31 136 THR A CA 1
ATOM 1041 C C . THR A 1 136 ? 17.007 4.538 -2.422 1.00 98.31 136 THR A C 1
ATOM 1043 O O . THR A 1 136 ? 18.104 3.996 -2.540 1.00 98.31 136 THR A O 1
ATOM 1046 N N . TYR A 1 137 ? 15.934 4.148 -3.113 1.00 97.44 137 TYR A N 1
ATOM 1047 C CA . TYR A 1 137 ? 15.939 3.047 -4.069 1.00 97.44 137 TYR A CA 1
ATOM 1048 C C . TYR A 1 137 ? 16.953 3.272 -5.200 1.00 97.44 137 TYR A C 1
ATOM 1050 O O . TYR A 1 137 ? 17.821 2.428 -5.427 1.00 97.44 137 TYR A O 1
ATOM 1058 N N . CYS A 1 138 ? 16.892 4.428 -5.866 1.00 97.00 138 CYS A N 1
ATOM 1059 C CA . CYS A 1 138 ? 17.764 4.754 -6.994 1.00 97.00 138 CYS A CA 1
ATOM 1060 C C . CYS A 1 138 ? 19.236 4.819 -6.581 1.00 97.00 138 CYS A C 1
ATOM 1062 O O . CYS A 1 138 ? 20.091 4.251 -7.255 1.00 97.00 138 CYS A O 1
ATOM 1064 N N . LEU A 1 139 ? 19.547 5.465 -5.452 1.00 97.56 139 LEU A N 1
ATOM 1065 C CA . LEU A 1 139 ? 20.922 5.589 -4.963 1.00 97.56 139 LEU A CA 1
ATOM 1066 C C . LEU A 1 139 ? 21.529 4.227 -4.611 1.00 97.56 139 LEU A C 1
ATOM 1068 O O . LEU A 1 139 ? 22.679 3.971 -4.960 1.00 97.56 139 LEU A O 1
ATOM 1072 N N . LEU A 1 140 ? 20.760 3.329 -3.986 1.00 96.06 140 LEU A N 1
ATOM 1073 C CA . LEU A 1 140 ? 21.216 1.966 -3.682 1.00 96.06 140 LEU A CA 1
ATOM 1074 C C . LEU A 1 140 ? 21.431 1.113 -4.937 1.00 96.06 140 LEU A C 1
ATOM 1076 O O . LEU A 1 140 ? 22.221 0.173 -4.906 1.00 96.06 140 LEU A O 1
ATOM 1080 N N . ARG A 1 141 ? 20.754 1.453 -6.037 1.00 94.44 141 ARG A N 1
ATOM 1081 C CA . ARG A 1 141 ? 20.943 0.828 -7.350 1.00 94.44 141 ARG A CA 1
ATOM 1082 C C . ARG A 1 141 ? 22.022 1.490 -8.209 1.00 94.44 141 ARG A C 1
ATOM 1084 O O . ARG A 1 141 ? 22.317 0.983 -9.285 1.00 94.44 141 ARG A O 1
ATOM 1091 N N . GLY A 1 142 ? 22.610 2.600 -7.761 1.00 95.38 142 GLY A N 1
ATOM 1092 C CA . GLY A 1 142 ? 23.529 3.394 -8.582 1.00 95.38 142 GLY A CA 1
ATOM 1093 C C . GLY A 1 142 ? 22.844 4.127 -9.745 1.00 95.38 142 GLY A C 1
ATOM 1094 O O . GLY A 1 142 ? 23.518 4.538 -10.678 1.00 95.38 142 GLY A O 1
ATOM 1095 N N . GLU A 1 143 ? 21.523 4.308 -9.680 1.00 96.06 143 GLU A N 1
ATOM 1096 C CA . GLU A 1 143 ? 20.662 4.927 -10.703 1.00 96.06 143 GLU A CA 1
ATOM 1097 C C . GLU A 1 143 ? 20.188 6.331 -10.271 1.00 96.06 143 GLU A C 1
ATOM 1099 O O . GLU A 1 143 ? 19.066 6.752 -10.553 1.00 96.06 143 GLU A O 1
ATOM 1104 N N . GLY A 1 144 ? 21.007 7.059 -9.502 1.00 97.12 144 GLY A N 1
ATOM 1105 C CA . GLY A 1 144 ? 20.624 8.354 -8.919 1.00 97.12 144 GLY A CA 1
ATOM 1106 C C . GLY A 1 144 ? 20.269 9.432 -9.954 1.00 97.12 144 GLY A C 1
ATOM 1107 O O . GLY A 1 144 ? 19.464 10.318 -9.676 1.00 97.12 144 GLY A O 1
ATOM 1108 N N . ASP A 1 145 ? 20.818 9.334 -11.161 1.00 97.88 145 ASP A N 1
ATOM 1109 C CA . ASP A 1 145 ? 20.515 10.188 -12.310 1.00 97.88 145 ASP A CA 1
ATOM 1110 C C . ASP A 1 145 ? 19.091 9.990 -12.862 1.00 97.88 145 ASP A C 1
ATOM 1112 O O . ASP A 1 145 ? 18.553 10.900 -13.491 1.00 97.88 145 ASP A O 1
ATOM 1116 N N . ARG A 1 146 ? 18.442 8.851 -12.574 1.00 96.88 146 ARG A N 1
ATOM 1117 C CA . ARG A 1 146 ? 17.062 8.552 -12.998 1.00 96.88 146 ARG A CA 1
ATOM 1118 C C . ARG A 1 146 ? 15.987 9.148 -12.089 1.00 96.88 146 ARG A C 1
ATOM 1120 O O . ARG A 1 146 ? 14.821 9.163 -12.475 1.00 96.88 146 ARG A O 1
ATOM 1127 N N . ILE A 1 147 ? 16.348 9.671 -10.912 1.00 98.00 147 ILE A N 1
ATOM 1128 C CA . ILE A 1 147 ? 15.381 10.232 -9.950 1.00 98.00 147 ILE A CA 1
ATOM 1129 C C . ILE A 1 147 ? 14.476 11.302 -10.595 1.00 98.00 147 ILE A C 1
ATOM 1131 O O . ILE A 1 147 ? 13.259 11.190 -10.447 1.00 98.00 147 ILE A O 1
ATOM 1135 N N . PRO A 1 148 ? 14.993 12.311 -11.334 1.00 98.31 148 PRO A N 1
ATOM 1136 C CA . PRO A 1 148 ? 14.134 13.319 -11.957 1.00 98.31 148 PRO A CA 1
ATOM 1137 C C . PRO A 1 148 ? 13.152 12.725 -12.970 1.00 98.31 148 PRO A C 1
ATOM 1139 O O . PRO A 1 148 ? 12.014 13.181 -13.037 1.00 98.31 148 PRO A O 1
ATOM 1142 N N . GLN A 1 149 ? 13.573 11.697 -13.716 1.00 97.94 149 GLN A N 1
ATOM 1143 C CA . GLN A 1 149 ? 12.726 11.015 -14.692 1.00 97.94 149 GLN A CA 1
ATOM 1144 C C . GLN A 1 149 ? 11.552 10.315 -14.000 1.00 97.94 149 GLN A C 1
ATOM 1146 O O . GLN A 1 149 ? 10.412 10.572 -14.361 1.00 97.94 149 GLN A O 1
ATOM 1151 N N . TYR A 1 150 ? 11.801 9.529 -12.947 1.00 97.44 150 TYR A N 1
ATOM 1152 C CA . TYR A 1 150 ? 10.724 8.855 -12.210 1.00 97.44 150 TYR A CA 1
ATOM 1153 C C . TYR A 1 150 ? 9.721 9.829 -11.584 1.00 97.44 150 TYR A C 1
ATOM 1155 O O . TYR A 1 150 ? 8.520 9.570 -11.577 1.00 97.44 150 TYR A O 1
ATOM 1163 N N . LEU A 1 151 ? 10.190 10.977 -11.084 1.00 97.56 151 LEU A N 1
ATOM 1164 C CA . LEU A 1 151 ? 9.298 12.008 -10.548 1.00 97.56 151 LEU A CA 1
ATOM 1165 C C . LEU A 1 151 ? 8.487 12.714 -11.646 1.00 97.56 151 LEU A C 1
ATOM 1167 O O . LEU A 1 151 ? 7.348 13.103 -11.395 1.00 97.56 151 LEU A O 1
ATOM 1171 N N . ALA A 1 152 ? 9.049 12.876 -12.847 1.00 97.81 152 ALA A N 1
ATOM 1172 C CA . ALA A 1 152 ? 8.325 13.405 -14.001 1.00 97.81 152 ALA A CA 1
ATOM 1173 C C . ALA A 1 152 ? 7.270 12.408 -14.507 1.00 97.81 152 ALA A C 1
ATOM 1175 O O . ALA A 1 152 ? 6.127 12.797 -14.750 1.00 97.81 152 ALA A O 1
ATOM 1176 N N . ASP A 1 153 ? 7.620 11.123 -14.583 1.00 96.69 153 ASP A N 1
ATOM 1177 C CA . ASP A 1 153 ? 6.700 10.053 -14.973 1.00 96.69 153 ASP A CA 1
ATOM 1178 C C . ASP A 1 153 ? 5.526 9.944 -13.993 1.00 96.69 153 ASP A C 1
ATOM 1180 O O . ASP A 1 153 ? 4.394 9.743 -14.419 1.00 96.69 153 ASP A O 1
ATOM 1184 N N . ALA A 1 154 ? 5.751 10.192 -12.699 1.00 95.94 154 ALA A N 1
ATOM 1185 C CA . ALA A 1 154 ? 4.705 10.174 -11.674 1.00 95.94 154 ALA A CA 1
ATOM 1186 C C . ALA A 1 154 ? 3.611 11.230 -11.818 1.00 95.94 154 ALA A C 1
ATOM 1188 O O . ALA A 1 154 ? 2.538 11.081 -11.226 1.00 95.94 154 ALA A O 1
ATOM 1189 N N . VAL A 1 155 ? 3.865 12.296 -12.574 1.00 96.62 155 VAL A N 1
ATOM 1190 C CA . VAL A 1 155 ? 2.879 13.351 -12.840 1.00 96.62 155 VAL A CA 1
ATOM 1191 C C . VAL A 1 155 ? 2.383 13.336 -14.284 1.00 96.62 155 VAL A C 1
ATOM 1193 O O . VAL A 1 155 ? 1.502 14.125 -14.633 1.00 96.62 155 VAL A O 1
ATOM 1196 N N . ALA A 1 156 ? 2.911 12.440 -15.125 1.00 95.88 156 ALA A N 1
ATOM 1197 C CA . ALA A 1 156 ? 2.381 12.210 -16.458 1.00 95.88 156 ALA A CA 1
ATOM 1198 C C . ALA A 1 156 ? 0.951 11.666 -16.348 1.00 95.88 156 ALA A C 1
ATOM 1200 O O . ALA A 1 156 ? 0.671 10.800 -15.523 1.00 95.88 156 ALA A O 1
ATOM 1201 N N . PHE A 1 157 ? 0.034 12.182 -17.172 1.00 91.69 157 PHE A N 1
ATOM 1202 C CA . PHE A 1 157 ? -1.387 11.833 -17.074 1.00 91.69 157 PHE A CA 1
ATOM 1203 C C . PHE A 1 157 ? -1.640 10.330 -17.200 1.00 91.69 157 PHE A C 1
ATOM 1205 O O . PHE A 1 157 ? -2.519 9.812 -16.514 1.00 91.69 157 PHE A O 1
ATOM 1212 N N . ASP A 1 158 ? -0.864 9.651 -18.050 1.00 90.44 158 ASP A N 1
ATOM 1213 C CA . ASP A 1 158 ? -0.953 8.207 -18.192 1.00 90.44 158 ASP A CA 1
ATOM 1214 C C . ASP A 1 158 ? -0.688 7.563 -16.835 1.00 90.44 158 ASP A C 1
ATOM 1216 O O . ASP A 1 158 ? -1.640 7.096 -16.222 1.00 90.44 158 ASP A O 1
ATOM 1220 N N . THR A 1 159 ? 0.519 7.646 -16.290 1.00 93.94 159 THR A N 1
ATOM 1221 C CA . THR A 1 159 ? 0.875 7.069 -14.983 1.00 93.94 159 THR A CA 1
ATOM 1222 C C . THR A 1 159 ? -0.022 7.543 -13.834 1.00 93.94 159 THR A C 1
ATOM 1224 O O . THR A 1 159 ? -0.402 6.759 -12.970 1.00 93.94 159 THR A O 1
ATOM 1227 N N . LEU A 1 160 ? -0.445 8.812 -13.837 1.00 95.38 160 LEU A N 1
ATOM 1228 C CA . LEU A 1 160 ? -1.309 9.364 -12.791 1.00 95.38 160 LEU A CA 1
ATOM 1229 C C . LEU A 1 160 ? -2.660 8.644 -12.701 1.00 95.38 160 LEU A C 1
ATOM 1231 O O . LEU A 1 160 ? -3.236 8.557 -11.616 1.00 95.38 160 LEU A O 1
ATOM 1235 N N . ALA A 1 161 ? -3.165 8.094 -13.808 1.00 95.56 161 ALA A N 1
ATOM 1236 C CA . ALA A 1 161 ? -4.380 7.286 -13.788 1.00 95.56 161 ALA A CA 1
ATOM 1237 C C . ALA A 1 161 ? -4.219 5.992 -12.967 1.00 95.56 161 ALA A C 1
ATOM 1239 O O . ALA A 1 161 ? -5.211 5.491 -12.433 1.00 95.56 161 ALA A O 1
ATOM 1240 N N . ASP A 1 162 ? -2.990 5.491 -12.808 1.00 96.50 162 ASP A N 1
ATOM 1241 C CA . ASP A 1 162 ? -2.674 4.299 -12.016 1.00 96.50 162 ASP A CA 1
ATOM 1242 C C . ASP A 1 162 ? -2.582 4.591 -10.510 1.00 96.50 162 ASP A C 1
ATOM 1244 O O . ASP A 1 162 ? -2.645 3.672 -9.694 1.00 96.50 162 ASP A O 1
ATOM 1248 N N . PHE A 1 163 ? -2.565 5.865 -10.100 1.00 97.62 163 PHE A N 1
ATOM 1249 C CA . PHE A 1 163 ? -2.657 6.219 -8.681 1.00 97.62 163 PHE A CA 1
ATOM 1250 C C . PHE A 1 163 ? -3.932 5.666 -8.033 1.00 97.62 163 PHE A C 1
ATOM 1252 O O . PHE A 1 163 ? -3.896 5.182 -6.905 1.00 97.62 163 PHE A O 1
ATOM 1259 N N . VAL A 1 164 ? -5.070 5.723 -8.736 1.00 97.25 164 VAL A N 1
ATOM 1260 C CA . VAL A 1 164 ? -6.361 5.268 -8.199 1.00 97.25 164 VAL A CA 1
ATOM 1261 C C . VAL A 1 164 ? -6.347 3.773 -7.857 1.00 97.25 164 VAL A C 1
ATOM 1263 O O . VAL A 1 164 ? -6.647 3.457 -6.705 1.00 97.25 164 VAL A O 1
ATOM 1266 N N . PRO A 1 165 ? -6.007 2.844 -8.775 1.00 96.94 165 PRO A N 1
ATOM 1267 C CA . PRO A 1 165 ? -5.904 1.428 -8.431 1.00 96.94 165 PRO A CA 1
ATOM 1268 C C . PRO A 1 165 ? -4.912 1.151 -7.301 1.00 96.94 165 PRO A C 1
ATOM 1270 O O . PRO A 1 165 ? -5.277 0.448 -6.360 1.00 96.94 165 PRO A O 1
ATOM 1273 N N . VAL A 1 166 ? -3.711 1.741 -7.342 1.00 97.38 166 VAL A N 1
ATOM 1274 C CA . VAL A 1 166 ? -2.682 1.540 -6.304 1.00 97.38 166 VAL A CA 1
ATOM 1275 C C . VAL A 1 166 ? -3.178 2.014 -4.934 1.00 97.38 166 VAL A C 1
ATOM 1277 O O . VAL A 1 166 ? -3.005 1.347 -3.910 1.00 97.38 166 VAL A O 1
ATOM 1280 N N . PHE A 1 167 ? -3.863 3.157 -4.896 1.00 97.94 167 PHE A N 1
ATOM 1281 C CA . PHE A 1 167 ? -4.453 3.679 -3.671 1.00 97.94 167 PHE A CA 1
ATOM 1282 C C . PHE A 1 167 ? -5.589 2.789 -3.148 1.00 97.94 167 PHE A C 1
ATOM 1284 O O . PHE A 1 167 ? -5.655 2.502 -1.949 1.00 97.94 167 PHE A O 1
ATOM 1291 N N . LEU A 1 168 ? -6.479 2.335 -4.035 1.00 97.94 168 LEU A N 1
ATOM 1292 C CA . LEU A 1 168 ? -7.598 1.458 -3.683 1.00 97.94 168 LEU A CA 1
ATOM 1293 C C . LEU A 1 168 ? -7.128 0.085 -3.198 1.00 97.94 168 LEU A C 1
ATOM 1295 O O . LEU A 1 168 ? -7.745 -0.464 -2.285 1.00 97.94 168 LEU A O 1
ATOM 1299 N N . GLU A 1 169 ? -6.018 -0.432 -3.722 1.00 96.44 169 GLU A N 1
ATOM 1300 C CA . GLU A 1 169 ? -5.362 -1.623 -3.186 1.00 96.44 169 GLU A CA 1
ATOM 1301 C C . GLU A 1 169 ? -4.948 -1.405 -1.724 1.00 96.44 169 GLU A C 1
ATOM 1303 O O . GLU A 1 169 ? -5.308 -2.194 -0.848 1.00 96.44 169 GLU A O 1
ATOM 1308 N N . GLY A 1 170 ? -4.287 -0.282 -1.419 1.00 96.31 170 GLY A N 1
ATOM 1309 C CA . GLY A 1 170 ? -3.928 0.083 -0.045 1.00 96.31 170 GLY A CA 1
ATOM 1310 C C . GLY A 1 170 ? -5.143 0.171 0.890 1.00 96.31 170 GLY A C 1
ATOM 1311 O O . GLY A 1 170 ? -5.108 -0.334 2.017 1.00 96.31 170 GLY A O 1
ATOM 1312 N N . VAL A 1 171 ? -6.252 0.744 0.410 1.00 97.69 171 VAL A N 1
ATOM 1313 C CA . VAL A 1 171 ? -7.529 0.793 1.144 1.00 97.69 171 VAL A CA 1
ATOM 1314 C C . VAL A 1 171 ? -8.108 -0.609 1.353 1.00 97.69 171 VAL A C 1
ATOM 1316 O O . VAL A 1 171 ? -8.563 -0.919 2.455 1.00 97.69 171 VAL A O 1
ATOM 1319 N N . ALA A 1 172 ? -8.078 -1.475 0.339 1.00 97.56 172 ALA A N 1
ATOM 1320 C CA . ALA A 1 172 ? -8.565 -2.850 0.426 1.00 97.56 172 ALA A CA 1
ATOM 1321 C C . ALA A 1 172 ? -7.792 -3.666 1.461 1.00 97.56 172 ALA A C 1
ATOM 1323 O O . ALA A 1 172 ? -8.385 -4.372 2.286 1.00 97.56 172 ALA A O 1
ATOM 1324 N N . VAL A 1 173 ? -6.471 -3.514 1.467 1.00 95.94 173 VAL A N 1
ATOM 1325 C CA . VAL A 1 173 ? -5.600 -4.181 2.426 1.00 95.94 173 VAL A CA 1
ATOM 1326 C C . VAL A 1 173 ? -5.853 -3.660 3.841 1.00 95.94 173 VAL A C 1
ATOM 1328 O O . VAL A 1 173 ? -6.010 -4.463 4.761 1.00 95.94 173 VAL A O 1
ATOM 1331 N N . ALA A 1 174 ? -5.976 -2.345 4.041 1.00 96.75 174 ALA A N 1
ATOM 1332 C CA . ALA A 1 174 ? -6.303 -1.789 5.354 1.00 96.75 174 ALA A CA 1
ATOM 1333 C C . ALA A 1 174 ? -7.697 -2.198 5.841 1.00 96.75 174 ALA A C 1
ATOM 1335 O O . ALA A 1 174 ? -7.871 -2.514 7.021 1.00 96.75 174 ALA A O 1
ATOM 1336 N N . PHE A 1 175 ? -8.677 -2.261 4.939 1.00 97.62 175 PHE A N 1
ATOM 1337 C CA . PHE A 1 175 ? -9.999 -2.796 5.230 1.00 97.62 175 PHE A CA 1
ATOM 1338 C C . PHE A 1 175 ? -9.902 -4.231 5.755 1.00 97.62 175 PHE A C 1
ATOM 1340 O O . PHE A 1 175 ? -10.361 -4.493 6.869 1.00 97.62 175 PHE A O 1
ATOM 1347 N N . ALA A 1 176 ? -9.240 -5.134 5.029 1.00 97.12 176 ALA A N 1
ATOM 1348 C CA . ALA A 1 176 ? -9.074 -6.517 5.465 1.00 97.12 176 ALA A CA 1
ATOM 1349 C C . ALA A 1 176 ? -8.303 -6.624 6.790 1.00 97.12 176 ALA A C 1
ATOM 1351 O O . ALA A 1 176 ? -8.725 -7.326 7.714 1.00 97.12 176 ALA A O 1
ATOM 1352 N N . PHE A 1 177 ? -7.215 -5.866 6.914 1.00 96.94 177 PHE A N 1
ATOM 1353 C CA . PHE A 1 177 ? -6.368 -5.828 8.097 1.00 96.94 177 PHE A CA 1
ATOM 1354 C C . PHE A 1 177 ? -7.135 -5.395 9.355 1.00 96.94 177 PHE A C 1
ATOM 1356 O O . PHE A 1 177 ? -7.041 -6.059 10.389 1.00 96.94 177 PHE A O 1
ATOM 1363 N N . VAL A 1 178 ? -7.934 -4.321 9.295 1.00 96.75 178 VAL A N 1
ATOM 1364 C CA . VAL A 1 178 ? -8.699 -3.848 10.462 1.00 96.75 178 VAL A CA 1
ATOM 1365 C C . VAL A 1 178 ? -9.724 -4.887 10.917 1.00 96.75 178 VAL A C 1
ATOM 1367 O O . VAL A 1 178 ? -9.852 -5.116 12.122 1.00 96.75 178 VAL A O 1
ATOM 1370 N N . ARG A 1 179 ? -10.420 -5.547 9.982 1.00 97.31 179 ARG A N 1
ATOM 1371 C CA . ARG A 1 179 ? -11.417 -6.577 10.319 1.00 97.31 179 ARG A CA 1
ATOM 1372 C C . ARG A 1 179 ? -10.760 -7.808 10.926 1.00 97.31 179 ARG A C 1
ATOM 1374 O O . ARG A 1 179 ? -11.227 -8.307 11.948 1.00 97.31 179 ARG A O 1
ATOM 1381 N N . LEU A 1 180 ? -9.631 -8.243 10.368 1.00 97.19 180 LEU A N 1
ATOM 1382 C CA . LEU A 1 180 ? -8.836 -9.324 10.942 1.00 97.19 180 LEU A CA 1
ATOM 1383 C C . LEU A 1 180 ? -8.352 -8.961 12.355 1.00 97.19 180 LEU A C 1
ATOM 1385 O O . LEU A 1 180 ? -8.485 -9.759 13.282 1.00 97.19 180 LEU A O 1
ATOM 1389 N N . ARG A 1 181 ? -7.874 -7.728 12.558 1.00 97.00 181 ARG A N 1
ATOM 1390 C CA . ARG A 1 181 ? -7.426 -7.222 13.865 1.00 97.00 181 ARG A CA 1
ATOM 1391 C C . ARG A 1 181 ? -8.519 -7.263 14.925 1.00 97.00 181 ARG A C 1
ATOM 1393 O O . ARG A 1 181 ? -8.201 -7.551 16.077 1.00 97.00 181 ARG A O 1
ATOM 1400 N N . TRP A 1 182 ? -9.774 -6.983 14.573 1.00 96.44 182 TRP A N 1
ATOM 1401 C CA . TRP A 1 182 ? -10.888 -7.085 15.522 1.00 96.44 182 TRP A CA 1
ATOM 1402 C C . TRP A 1 182 ? -11.099 -8.508 16.049 1.00 96.44 182 TRP A C 1
ATOM 1404 O O . TRP A 1 182 ? -11.612 -8.659 17.153 1.00 96.44 182 TRP A O 1
ATOM 1414 N N . LEU A 1 183 ? -10.686 -9.531 15.295 1.00 97.00 183 LEU A N 1
ATOM 1415 C CA . LEU A 1 183 ? -10.838 -10.929 15.683 1.00 97.00 183 LEU A CA 1
ATOM 1416 C C . LEU A 1 183 ? -9.605 -11.492 16.400 1.00 97.00 183 LEU A C 1
ATOM 1418 O O . LEU A 1 183 ? -9.732 -12.105 17.454 1.00 97.00 183 LEU A O 1
ATOM 1422 N N . VAL A 1 184 ? -8.416 -11.314 15.818 1.00 97.06 184 VAL A N 1
ATOM 1423 C CA . VAL A 1 184 ? -7.194 -12.016 16.263 1.00 97.06 184 VAL A CA 1
ATOM 1424 C C . VAL A 1 184 ? -6.181 -11.110 16.968 1.00 97.06 184 VAL A C 1
ATOM 1426 O O . VAL A 1 184 ? -5.123 -11.564 17.403 1.00 97.06 184 VAL A O 1
ATOM 1429 N N . GLY A 1 185 ? -6.483 -9.816 17.088 1.00 96.12 185 GLY A N 1
ATOM 1430 C CA . GLY A 1 185 ? -5.570 -8.820 17.635 1.00 96.12 185 GLY A CA 1
ATOM 1431 C C . GLY A 1 185 ? -4.484 -8.379 16.650 1.00 96.12 185 GLY A C 1
ATOM 1432 O O . GLY A 1 185 ? -4.319 -8.909 15.552 1.00 96.12 185 GLY A O 1
ATOM 1433 N N . THR A 1 186 ? -3.732 -7.351 17.043 1.00 96.00 186 THR A N 1
ATOM 1434 C CA . THR A 1 186 ? -2.798 -6.647 16.151 1.00 96.00 186 THR A CA 1
ATOM 1435 C C . THR A 1 186 ? -1.651 -7.521 15.654 1.00 96.00 186 THR A C 1
ATOM 1437 O O . THR A 1 186 ? -1.349 -7.492 14.467 1.00 96.00 186 THR A O 1
ATOM 1440 N N . ALA A 1 187 ? -1.010 -8.293 16.536 1.00 96.94 187 ALA A N 1
ATOM 1441 C CA . ALA A 1 187 ? 0.162 -9.085 16.162 1.00 96.94 187 ALA A CA 1
ATOM 1442 C C . ALA A 1 187 ? -0.178 -10.117 15.074 1.00 96.94 187 ALA A C 1
ATOM 1444 O O . ALA A 1 187 ? 0.498 -10.183 14.050 1.00 96.94 187 ALA A O 1
ATOM 1445 N N . ALA A 1 188 ? -1.273 -10.860 15.253 1.00 97.19 188 ALA A N 1
ATOM 1446 C CA . ALA A 1 188 ? -1.734 -11.833 14.269 1.00 97.19 188 ALA A CA 1
ATOM 1447 C C . ALA A 1 188 ? -2.251 -11.162 12.986 1.00 97.19 188 ALA A C 1
ATOM 1449 O O . ALA A 1 188 ? -1.958 -11.646 11.895 1.00 97.19 188 ALA A O 1
ATOM 1450 N N . ALA A 1 189 ? -2.943 -10.021 13.089 1.00 96.81 189 ALA A N 1
ATOM 1451 C CA . ALA A 1 189 ? -3.397 -9.275 11.916 1.00 96.81 189 ALA A CA 1
ATOM 1452 C C . ALA A 1 189 ? -2.250 -8.699 11.074 1.00 96.81 189 ALA A C 1
ATOM 1454 O O . ALA A 1 189 ? -2.438 -8.494 9.885 1.00 96.81 189 ALA A O 1
ATOM 1455 N N . VAL A 1 190 ? -1.069 -8.464 11.655 1.00 97.00 190 VAL A N 1
ATOM 1456 C CA . VAL A 1 190 ? 0.153 -8.131 10.903 1.00 97.00 190 VAL A CA 1
ATOM 1457 C C . VAL A 1 190 ? 0.775 -9.396 10.305 1.00 97.00 190 VAL A C 1
ATOM 1459 O O . VAL A 1 190 ? 1.112 -9.422 9.122 1.00 97.00 190 VAL A O 1
ATOM 1462 N N . ALA A 1 191 ? 0.921 -10.454 11.108 1.00 96.69 191 ALA A N 1
ATOM 1463 C CA . ALA A 1 191 ? 1.635 -11.665 10.709 1.00 96.69 191 ALA A CA 1
ATOM 1464 C C . ALA A 1 191 ? 0.936 -12.431 9.575 1.00 96.69 191 ALA A C 1
ATOM 1466 O O . ALA A 1 191 ? 1.582 -12.782 8.593 1.00 96.69 191 ALA A O 1
ATOM 1467 N N . ILE A 1 192 ? -0.376 -12.665 9.684 1.00 95.88 192 ILE A N 1
ATOM 1468 C CA . ILE A 1 192 ? -1.145 -13.476 8.727 1.00 95.88 192 ILE A CA 1
ATOM 1469 C C . ILE A 1 192 ? -1.040 -12.937 7.290 1.00 95.88 192 ILE A C 1
ATOM 1471 O O . ILE A 1 192 ? -0.562 -13.682 6.436 1.00 95.88 192 ILE A O 1
ATOM 1475 N N . PRO A 1 193 ? -1.427 -11.682 6.979 1.00 94.56 193 PRO A N 1
ATOM 1476 C CA . PRO A 1 193 ? -1.350 -11.186 5.608 1.00 94.56 193 PRO A CA 1
ATOM 1477 C C . PRO A 1 193 ? 0.090 -11.096 5.102 1.00 94.56 193 PRO A C 1
ATOM 1479 O O . PRO A 1 193 ? 0.321 -11.357 3.929 1.00 94.56 193 PRO A O 1
ATOM 1482 N N . SER A 1 194 ? 1.068 -10.810 5.966 1.00 95.88 194 SER A N 1
ATOM 1483 C CA . SER A 1 194 ? 2.482 -10.769 5.566 1.00 95.88 194 SER 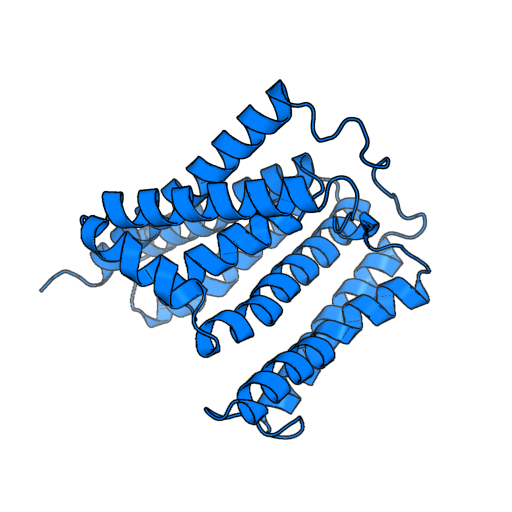A CA 1
ATOM 1484 C C . SER A 1 194 ? 3.010 -12.145 5.149 1.00 95.88 194 SER A C 1
ATOM 1486 O O . SER A 1 194 ? 3.717 -12.275 4.152 1.00 95.88 194 SER A O 1
ATOM 1488 N N . LEU A 1 195 ? 2.637 -13.194 5.888 1.00 96.69 195 LEU A N 1
ATOM 1489 C CA . LEU A 1 195 ? 2.981 -14.574 5.546 1.00 96.69 195 LEU A CA 1
ATOM 1490 C C . LEU A 1 195 ? 2.238 -15.044 4.293 1.00 96.69 195 LEU A C 1
ATOM 1492 O O . LEU A 1 195 ? 2.838 -15.707 3.452 1.00 96.69 195 LEU A O 1
ATOM 1496 N N . LEU A 1 196 ? 0.958 -14.687 4.145 1.00 94.38 196 LEU A N 1
ATOM 1497 C CA . LEU A 1 196 ? 0.174 -15.007 2.949 1.00 94.38 196 LEU A CA 1
ATOM 1498 C C . LEU A 1 196 ? 0.721 -14.303 1.703 1.00 94.38 196 LEU A C 1
ATOM 1500 O O . LEU A 1 196 ? 0.810 -14.931 0.653 1.00 94.38 196 LEU A O 1
ATOM 1504 N N . PHE A 1 197 ? 1.134 -13.039 1.823 1.00 91.88 197 PHE A N 1
ATOM 1505 C CA . PHE A 1 197 ? 1.783 -12.298 0.745 1.00 91.88 197 PHE A CA 1
ATOM 1506 C C . PHE A 1 197 ? 3.067 -13.005 0.301 1.00 91.88 197 PHE A C 1
ATOM 1508 O O . PHE A 1 197 ? 3.217 -13.319 -0.878 1.00 91.88 197 PHE A O 1
ATOM 1515 N N . ALA A 1 198 ? 3.953 -13.353 1.239 1.00 93.31 198 ALA A N 1
ATOM 1516 C CA . ALA A 1 198 ? 5.168 -14.104 0.928 1.00 93.31 198 ALA A CA 1
ATOM 1517 C C . ALA A 1 198 ? 4.863 -15.478 0.300 1.00 93.31 198 ALA A C 1
ATOM 1519 O O . ALA A 1 198 ? 5.483 -15.852 -0.695 1.00 93.31 198 ALA A O 1
ATOM 1520 N N . ALA A 1 199 ? 3.877 -16.206 0.835 1.00 94.69 199 ALA A N 1
ATOM 1521 C CA . ALA A 1 199 ? 3.458 -17.510 0.322 1.00 94.69 199 ALA A CA 1
ATOM 1522 C C . ALA A 1 199 ? 2.899 -17.430 -1.105 1.00 94.69 199 ALA A C 1
ATOM 1524 O O . ALA A 1 199 ? 3.205 -18.296 -1.923 1.00 94.69 199 ALA A O 1
ATOM 1525 N N . GLY A 1 200 ? 2.144 -16.377 -1.430 1.00 91.00 200 GLY A N 1
ATOM 1526 C CA . GLY A 1 200 ? 1.599 -16.146 -2.770 1.00 91.00 200 GLY A CA 1
ATOM 1527 C C . GLY A 1 200 ? 2.669 -16.003 -3.856 1.00 91.00 200 GLY A C 1
ATOM 1528 O O . GLY A 1 200 ? 2.405 -16.305 -5.014 1.00 91.00 200 GLY A O 1
ATOM 1529 N N . HIS A 1 201 ? 3.892 -15.623 -3.482 1.00 90.56 201 HIS A N 1
ATOM 1530 C CA . HIS A 1 201 ? 5.016 -15.491 -4.408 1.00 90.56 201 HIS A CA 1
ATOM 1531 C C . HIS A 1 201 ? 5.865 -16.767 -4.536 1.00 90.56 201 HIS A C 1
ATOM 1533 O O . HIS A 1 201 ? 6.693 -16.853 -5.444 1.00 90.56 201 HIS A O 1
ATOM 1539 N N . VAL A 1 202 ? 5.678 -17.768 -3.665 1.00 91.62 202 VAL A N 1
ATOM 1540 C CA . VAL A 1 202 ? 6.454 -19.023 -3.696 1.00 91.62 202 VAL A CA 1
ATOM 1541 C C . VAL A 1 202 ? 6.300 -19.779 -5.023 1.00 91.62 202 VAL A C 1
ATOM 1543 O O . VAL A 1 202 ? 7.332 -20.183 -5.560 1.00 91.62 202 VAL A O 1
ATOM 1546 N N . PRO A 1 203 ? 5.093 -19.940 -5.613 1.00 93.94 203 PRO A N 1
ATOM 1547 C CA . PRO A 1 203 ? 4.947 -20.616 -6.904 1.00 93.94 203 PRO A CA 1
ATOM 1548 C C . PRO A 1 203 ? 5.810 -19.997 -8.010 1.00 93.94 203 PRO A C 1
ATOM 1550 O O . PRO A 1 203 ? 6.534 -20.719 -8.688 1.00 93.94 203 PRO A O 1
ATOM 1553 N N . GLY A 1 204 ? 5.842 -18.663 -8.112 1.00 89.31 204 GLY A N 1
ATOM 1554 C CA . GLY A 1 204 ? 6.678 -17.968 -9.096 1.00 89.31 204 GLY A CA 1
ATOM 1555 C C . GLY A 1 204 ? 8.181 -18.179 -8.875 1.00 89.31 204 GLY A C 1
ATOM 1556 O O . GLY A 1 204 ? 8.943 -18.243 -9.837 1.00 89.31 204 GLY A O 1
ATOM 1557 N N . GLN A 1 205 ? 8.631 -18.350 -7.624 1.00 90.50 205 GLN A N 1
ATOM 1558 C CA . GLN A 1 205 ? 10.032 -18.699 -7.350 1.00 90.50 205 GLN A CA 1
ATOM 1559 C C . GLN A 1 205 ? 10.363 -20.141 -7.767 1.00 90.50 205 GLN A C 1
ATOM 1561 O O . GLN A 1 205 ? 11.457 -20.392 -8.274 1.00 90.50 205 GLN A O 1
ATOM 1566 N N . ILE A 1 206 ? 9.423 -21.076 -7.588 1.00 93.19 206 ILE A N 1
ATOM 1567 C CA . ILE A 1 206 ? 9.569 -22.469 -8.039 1.00 93.19 206 ILE A CA 1
ATOM 1568 C C . ILE A 1 206 ? 9.638 -22.519 -9.570 1.00 93.19 206 ILE A C 1
ATOM 1570 O O . ILE A 1 206 ? 10.535 -23.152 -10.122 1.00 93.19 206 ILE A O 1
ATOM 1574 N N . GLU A 1 207 ? 8.736 -21.815 -10.255 1.00 92.12 207 GLU A N 1
ATOM 1575 C CA . GLU A 1 207 ? 8.708 -21.720 -11.721 1.00 92.12 207 GLU A CA 1
ATOM 1576 C C . GLU A 1 207 ? 9.987 -21.089 -12.287 1.00 92.12 207 GLU A C 1
ATOM 1578 O O . GLU A 1 207 ? 10.497 -21.530 -13.315 1.00 92.12 207 GLU A O 1
ATOM 1583 N N . ALA A 1 208 ? 10.564 -20.115 -11.578 1.00 87.31 208 ALA A N 1
ATOM 1584 C CA . ALA A 1 208 ? 11.849 -19.507 -11.918 1.00 87.31 208 ALA A CA 1
ATOM 1585 C C . ALA A 1 208 ? 13.072 -20.403 -11.613 1.00 87.31 208 ALA A C 1
ATOM 1587 O O . ALA A 1 208 ? 14.211 -19.955 -11.772 1.00 87.31 208 ALA A O 1
ATOM 1588 N N . GLY A 1 209 ? 12.869 -21.642 -11.148 1.00 91.88 209 GLY A N 1
ATOM 1589 C CA . GLY A 1 209 ? 13.940 -22.601 -10.870 1.00 91.88 209 GLY A CA 1
ATOM 1590 C C . GLY A 1 209 ? 14.863 -22.182 -9.722 1.00 91.88 209 GLY A C 1
ATOM 1591 O O . GLY A 1 209 ? 16.054 -22.501 -9.740 1.00 91.88 209 GLY A O 1
ATOM 1592 N N . ARG A 1 210 ? 14.353 -21.421 -8.742 1.00 88.88 210 ARG A N 1
ATOM 1593 C CA . ARG A 1 210 ? 15.131 -21.004 -7.567 1.00 88.88 210 ARG A CA 1
ATOM 1594 C C . ARG A 1 210 ? 15.390 -22.183 -6.636 1.00 88.88 210 ARG A C 1
ATOM 1596 O O . ARG A 1 210 ? 14.517 -23.020 -6.422 1.00 88.88 210 ARG A O 1
ATOM 1603 N N . ASP A 1 211 ? 16.577 -22.221 -6.035 1.00 92.88 211 ASP A N 1
ATOM 1604 C CA . ASP A 1 211 ? 16.866 -23.196 -4.985 1.00 92.88 211 ASP A CA 1
ATOM 1605 C C . ASP A 1 211 ? 16.150 -22.859 -3.659 1.00 92.88 211 ASP A C 1
ATOM 1607 O O . ASP A 1 211 ? 15.596 -21.771 -3.459 1.00 92.88 211 ASP A O 1
ATOM 1611 N N . ALA A 1 212 ? 16.161 -23.813 -2.725 1.00 93.69 212 ALA A N 1
ATOM 1612 C CA . ALA A 1 212 ? 15.485 -23.678 -1.436 1.00 93.69 212 ALA A CA 1
ATOM 1613 C C . ALA A 1 212 ? 16.026 -22.530 -0.570 1.00 93.69 212 ALA A C 1
ATOM 1615 O O . ALA A 1 212 ? 15.263 -21.919 0.182 1.00 93.69 212 ALA A O 1
ATOM 1616 N N . TRP A 1 213 ? 17.320 -22.219 -0.670 1.00 91.62 213 TRP A N 1
ATOM 1617 C CA . TRP A 1 213 ? 17.929 -21.138 0.099 1.00 91.62 213 TRP A CA 1
ATOM 1618 C C . TRP A 1 213 ? 17.421 -19.778 -0.381 1.00 91.62 213 TRP A C 1
ATOM 1620 O O . TRP A 1 213 ? 16.910 -18.995 0.422 1.00 91.62 213 TRP A O 1
ATOM 1630 N N . HIS A 1 214 ? 17.468 -19.530 -1.689 1.00 89.00 214 HIS A N 1
ATOM 1631 C CA . HIS A 1 214 ? 16.965 -18.303 -2.298 1.00 89.00 214 HIS A CA 1
ATOM 1632 C C . HIS A 1 214 ? 15.470 -18.117 -2.035 1.00 89.00 214 HIS A C 1
ATOM 1634 O O . HIS A 1 214 ? 15.056 -17.022 -1.660 1.00 89.00 214 HIS A O 1
ATOM 1640 N N . MET A 1 215 ? 14.670 -19.184 -2.143 1.00 91.94 215 MET A N 1
ATOM 1641 C CA . MET A 1 215 ? 13.246 -19.140 -1.793 1.00 91.94 215 MET A CA 1
ATOM 1642 C C . MET A 1 215 ? 13.020 -18.785 -0.320 1.00 91.94 215 MET A C 1
ATOM 1644 O O . MET A 1 215 ? 12.146 -17.977 -0.014 1.00 91.94 215 MET A O 1
ATOM 1648 N N . THR A 1 216 ? 13.821 -19.340 0.592 1.00 93.25 216 THR A N 1
ATOM 1649 C CA . THR A 1 216 ? 13.710 -19.061 2.033 1.00 93.25 216 THR A CA 1
ATOM 1650 C C . THR A 1 216 ? 14.057 -17.608 2.348 1.00 93.25 216 THR A C 1
ATOM 1652 O O . THR A 1 216 ? 13.311 -16.937 3.060 1.00 93.25 216 THR A O 1
ATOM 1655 N N . VAL A 1 217 ? 15.158 -17.095 1.790 1.00 91.19 217 VAL A N 1
ATOM 1656 C CA . VAL A 1 217 ? 15.557 -15.689 1.952 1.00 91.19 217 VAL A CA 1
ATOM 1657 C C . VAL A 1 217 ? 14.491 -14.768 1.357 1.00 91.19 217 VAL A C 1
ATOM 1659 O O . VAL A 1 217 ? 14.032 -13.848 2.031 1.00 91.19 217 VAL A O 1
ATOM 1662 N N . PHE A 1 218 ? 14.032 -15.049 0.136 1.00 90.44 218 PHE A N 1
ATOM 1663 C CA . PHE A 1 218 ? 12.959 -14.303 -0.517 1.00 90.44 218 PHE A CA 1
ATOM 1664 C C . PHE A 1 218 ? 11.688 -14.274 0.341 1.00 90.44 218 PHE A C 1
ATOM 1666 O O . PHE A 1 218 ? 11.099 -13.210 0.531 1.00 90.44 218 PHE A O 1
ATOM 1673 N N . PHE A 1 219 ? 11.281 -15.417 0.898 1.00 94.19 219 PHE A N 1
ATOM 1674 C CA . PHE A 1 219 ? 10.111 -15.522 1.768 1.00 94.19 219 PHE A CA 1
ATOM 1675 C C . PHE A 1 219 ? 10.285 -14.706 3.053 1.00 94.19 219 PHE A C 1
ATOM 1677 O O . PHE A 1 219 ? 9.372 -13.989 3.464 1.00 94.19 219 PHE A O 1
ATOM 1684 N N . ALA A 1 220 ? 11.462 -14.770 3.682 1.00 93.88 220 ALA A N 1
ATOM 1685 C CA . ALA A 1 220 ? 11.764 -14.005 4.887 1.00 93.88 220 ALA A CA 1
ATOM 1686 C C . ALA A 1 220 ? 11.675 -12.492 4.631 1.00 93.88 220 ALA A C 1
ATOM 1688 O O . ALA A 1 220 ? 11.022 -11.778 5.389 1.00 93.88 220 ALA A O 1
ATOM 1689 N N . PHE A 1 221 ? 12.252 -12.001 3.531 1.00 92.25 221 PHE A N 1
ATOM 1690 C CA . PHE A 1 221 ? 12.167 -10.584 3.162 1.00 92.25 221 PHE A CA 1
ATOM 1691 C C . PHE A 1 221 ? 10.737 -10.160 2.808 1.00 92.25 221 PHE A C 1
ATOM 1693 O O . PHE A 1 221 ? 10.253 -9.158 3.335 1.00 92.25 221 PHE A O 1
ATOM 1700 N N . ASN A 1 222 ? 10.033 -10.944 1.986 1.00 91.94 222 ASN A N 1
ATOM 1701 C CA . ASN A 1 222 ? 8.658 -10.638 1.576 1.00 91.94 222 ASN A CA 1
ATOM 1702 C C . ASN A 1 222 ? 7.617 -10.834 2.678 1.00 91.94 222 ASN A C 1
ATOM 1704 O O . ASN A 1 222 ? 6.483 -10.413 2.506 1.00 91.94 222 ASN A O 1
ATOM 1708 N N . SER A 1 223 ? 7.970 -11.435 3.813 1.00 95.50 223 SER A N 1
ATOM 1709 C CA . SER A 1 223 ? 7.113 -11.436 5.003 1.00 95.50 223 SER A CA 1
ATOM 1710 C C . SER A 1 223 ? 7.505 -10.325 5.979 1.00 95.50 223 SER A C 1
ATOM 1712 O O . SER A 1 223 ? 6.634 -9.627 6.495 1.00 95.50 223 SER A O 1
ATOM 1714 N N . ALA A 1 224 ? 8.801 -10.092 6.203 1.00 95.81 224 ALA A N 1
ATOM 1715 C CA . ALA A 1 224 ? 9.272 -9.053 7.118 1.00 95.81 224 ALA A CA 1
ATOM 1716 C C . ALA A 1 224 ? 8.918 -7.635 6.646 1.00 95.81 224 ALA A C 1
ATOM 1718 O O . ALA A 1 224 ? 8.533 -6.794 7.462 1.00 95.81 224 ALA A O 1
ATOM 1719 N N . LEU A 1 225 ? 9.022 -7.365 5.341 1.00 95.31 225 LEU A N 1
ATOM 1720 C CA . LEU A 1 225 ? 8.762 -6.038 4.792 1.00 95.31 225 LEU A CA 1
ATOM 1721 C C . LEU A 1 225 ? 7.278 -5.630 4.918 1.00 95.31 225 LEU A C 1
ATOM 1723 O O . LEU A 1 225 ? 7.019 -4.606 5.560 1.00 9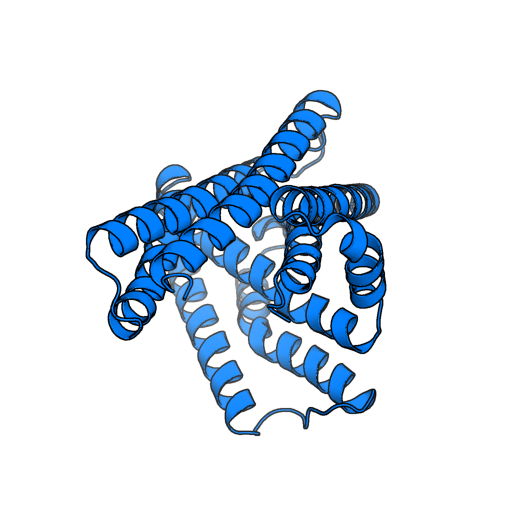5.31 225 LEU A O 1
ATOM 1727 N N . PRO A 1 226 ? 6.291 -6.410 4.428 1.00 95.50 226 PRO A N 1
ATOM 1728 C CA . PRO A 1 226 ? 4.883 -6.112 4.680 1.00 95.50 226 PRO A CA 1
ATOM 1729 C C . PRO A 1 226 ? 4.551 -6.043 6.168 1.00 95.50 226 PRO A C 1
ATOM 1731 O O . PRO A 1 226 ? 3.781 -5.176 6.570 1.00 95.50 226 PRO A O 1
ATOM 1734 N N . ALA A 1 227 ? 5.176 -6.870 7.016 1.00 97.31 227 ALA A N 1
ATOM 1735 C CA . ALA A 1 227 ? 4.949 -6.804 8.456 1.00 97.31 227 ALA A CA 1
ATOM 1736 C C . ALA A 1 227 ? 5.390 -5.456 9.055 1.00 97.31 227 ALA A C 1
ATOM 1738 O O . ALA A 1 227 ? 4.672 -4.879 9.877 1.00 97.31 227 ALA A O 1
ATOM 1739 N N . ALA A 1 228 ? 6.538 -4.923 8.625 1.00 97.12 228 ALA A N 1
ATOM 1740 C CA . ALA A 1 228 ? 7.017 -3.605 9.037 1.00 97.12 228 ALA A CA 1
ATOM 1741 C C . ALA A 1 228 ? 6.101 -2.476 8.532 1.00 97.12 228 ALA A C 1
ATOM 1743 O O . ALA A 1 228 ? 5.771 -1.561 9.296 1.00 97.12 228 ALA A O 1
ATOM 1744 N N . ILE A 1 229 ? 5.639 -2.568 7.280 1.00 96.62 229 ILE A N 1
ATOM 1745 C CA . ILE A 1 229 ? 4.693 -1.612 6.692 1.00 96.62 229 ILE A CA 1
ATOM 1746 C C . ILE A 1 229 ? 3.366 -1.659 7.456 1.00 96.62 229 ILE A C 1
ATOM 1748 O O . ILE A 1 229 ? 2.923 -0.626 7.951 1.00 96.62 229 ILE A O 1
ATOM 1752 N N . PHE A 1 230 ? 2.767 -2.837 7.662 1.00 95.88 230 PHE A N 1
ATOM 1753 C CA . PHE A 1 230 ? 1.526 -2.984 8.427 1.00 95.88 230 PHE A CA 1
ATOM 1754 C C . PHE A 1 230 ? 1.666 -2.525 9.867 1.00 95.88 230 PHE A C 1
ATOM 1756 O O . PHE A 1 230 ? 0.774 -1.850 10.372 1.00 95.88 230 PHE A O 1
ATOM 1763 N N . GLY A 1 231 ? 2.779 -2.835 10.533 1.00 96.31 231 GLY A N 1
ATOM 1764 C CA . GLY A 1 231 ? 3.053 -2.333 11.876 1.00 96.31 231 GLY A CA 1
ATOM 1765 C C . GLY A 1 231 ? 3.078 -0.803 11.920 1.00 96.31 231 GLY A C 1
ATOM 1766 O O . GLY A 1 231 ? 2.487 -0.197 12.819 1.00 96.31 231 GLY A O 1
ATOM 1767 N N . THR A 1 232 ? 3.699 -0.175 10.920 1.00 96.44 232 THR A N 1
ATOM 1768 C CA . THR A 1 232 ? 3.769 1.286 10.795 1.00 96.44 232 THR A CA 1
ATOM 1769 C C . THR A 1 232 ? 2.406 1.886 10.464 1.00 96.44 232 THR A C 1
ATOM 1771 O O . THR A 1 232 ? 1.970 2.792 11.166 1.00 96.44 232 THR A O 1
ATOM 1774 N N . VAL A 1 233 ? 1.681 1.341 9.485 1.00 95.31 233 VAL A N 1
ATOM 1775 C CA . VAL A 1 233 ? 0.333 1.784 9.091 1.00 95.31 233 VAL A CA 1
ATOM 1776 C C . VAL A 1 233 ? -0.667 1.608 10.231 1.00 95.31 233 VAL A C 1
ATOM 1778 O O . VAL A 1 233 ? -1.417 2.529 10.525 1.00 95.31 233 VAL A O 1
ATOM 1781 N N . GLN A 1 234 ? -0.642 0.488 10.954 1.00 94.75 234 GLN A N 1
ATOM 1782 C CA . GLN A 1 234 ? -1.452 0.276 12.160 1.00 94.75 234 GLN A CA 1
ATOM 1783 C C . GLN A 1 234 ? -1.133 1.305 13.243 1.00 94.75 234 GLN A C 1
ATOM 1785 O O . GLN A 1 234 ? -2.024 1.765 13.964 1.00 94.75 234 GLN A O 1
ATOM 1790 N N . ARG A 1 235 ? 0.150 1.641 13.410 1.00 93.88 235 ARG A N 1
ATOM 1791 C CA . ARG A 1 235 ? 0.568 2.650 14.381 1.00 93.88 235 ARG A CA 1
ATOM 1792 C C . ARG A 1 235 ? 0.135 4.047 13.945 1.00 93.88 235 ARG A C 1
ATOM 1794 O O . ARG A 1 235 ? -0.276 4.809 14.821 1.00 93.88 235 ARG A O 1
ATOM 1801 N N . ALA A 1 236 ? 0.197 4.332 12.646 1.00 93.31 236 ALA A N 1
ATOM 1802 C CA . ALA A 1 236 ? -0.228 5.569 12.003 1.00 93.31 236 ALA A CA 1
ATOM 1803 C C . ALA A 1 236 ? -1.742 5.755 11.983 1.00 93.31 236 ALA A C 1
ATOM 1805 O O . ALA A 1 236 ? -2.210 6.872 12.165 1.00 93.31 236 ALA A O 1
ATOM 1806 N N . ARG A 1 237 ? -2.486 4.653 11.834 1.00 93.88 237 ARG A N 1
ATOM 1807 C CA . ARG A 1 237 ? -3.921 4.619 11.522 1.00 93.88 237 ARG A CA 1
ATOM 1808 C C . ARG A 1 237 ? -4.254 5.397 10.252 1.00 93.88 237 ARG A C 1
ATOM 1810 O O . ARG A 1 237 ? -5.301 6.033 10.174 1.00 93.88 237 ARG A O 1
ATOM 1817 N N . ASP A 1 238 ? -3.352 5.343 9.277 1.00 94.56 238 ASP A N 1
ATOM 1818 C CA . ASP A 1 238 ? -3.438 6.163 8.077 1.00 94.56 238 ASP A CA 1
ATOM 1819 C C . ASP A 1 238 ? -2.870 5.430 6.857 1.00 94.56 238 ASP A C 1
ATOM 1821 O O . ASP A 1 238 ? -1.694 5.050 6.854 1.00 94.56 238 ASP A O 1
ATOM 1825 N N . VAL A 1 239 ? -3.710 5.244 5.834 1.00 96.62 239 VAL A N 1
ATOM 1826 C CA . VAL A 1 239 ? -3.311 4.699 4.524 1.00 96.62 239 VAL A CA 1
ATOM 1827 C C . VAL A 1 239 ? -2.915 5.768 3.508 1.00 96.62 239 VAL A C 1
ATOM 1829 O O . VAL A 1 239 ? -2.339 5.442 2.474 1.00 96.62 239 VAL A O 1
ATOM 1832 N N . ILE A 1 240 ? -3.201 7.044 3.774 1.00 97.12 240 ILE A N 1
ATOM 1833 C CA . ILE A 1 240 ? -3.063 8.122 2.792 1.00 97.12 240 ILE A CA 1
ATOM 1834 C C . ILE A 1 240 ? -1.599 8.334 2.421 1.00 97.12 240 ILE A C 1
ATOM 1836 O O . ILE A 1 240 ? -1.236 8.304 1.245 1.00 97.12 240 ILE A O 1
ATOM 1840 N N . TRP A 1 241 ? -0.744 8.507 3.430 1.00 96.19 241 TRP A N 1
ATOM 1841 C CA . TRP A 1 241 ? 0.678 8.750 3.201 1.00 96.19 241 TRP A CA 1
ATOM 1842 C C . TRP A 1 241 ? 1.366 7.543 2.545 1.00 96.19 241 TRP A C 1
ATOM 1844 O O . TRP A 1 241 ? 2.184 7.728 1.648 1.00 96.19 241 TRP A O 1
ATOM 1854 N N . ILE A 1 242 ? 1.026 6.314 2.960 1.00 96.69 242 ILE A N 1
ATOM 1855 C CA . ILE A 1 242 ? 1.653 5.102 2.420 1.00 96.69 242 ILE A CA 1
ATOM 1856 C C . ILE A 1 242 ? 1.166 4.812 1.001 1.00 96.69 242 ILE A C 1
ATOM 1858 O O . ILE A 1 242 ? 1.955 4.329 0.202 1.00 96.69 242 ILE A O 1
ATOM 1862 N N . GLY A 1 243 ? -0.077 5.162 0.650 1.00 97.31 243 GLY A N 1
ATOM 1863 C CA . GLY A 1 243 ? -0.575 5.049 -0.722 1.00 97.31 243 GLY A CA 1
ATOM 1864 C C . GLY A 1 243 ? 0.219 5.918 -1.702 1.00 97.31 243 GLY A C 1
ATOM 1865 O O . GLY A 1 243 ? 0.564 5.462 -2.785 1.00 97.31 243 GLY A O 1
ATOM 1866 N N . LEU A 1 244 ? 0.593 7.138 -1.296 1.00 98.25 244 LEU A N 1
ATOM 1867 C CA . LEU A 1 244 ? 1.449 8.028 -2.097 1.00 98.25 244 LEU A CA 1
ATOM 1868 C C . LEU A 1 244 ? 2.883 7.499 -2.229 1.00 98.25 244 LEU A C 1
ATOM 1870 O O . LEU A 1 244 ? 3.471 7.567 -3.306 1.00 98.25 244 LEU A O 1
ATOM 1874 N N . VAL A 1 245 ? 3.439 6.955 -1.142 1.00 98.25 245 VAL A N 1
ATOM 1875 C CA . VAL A 1 245 ? 4.747 6.282 -1.164 1.00 98.25 245 VAL A CA 1
ATOM 1876 C C . VAL A 1 245 ? 4.714 5.069 -2.094 1.00 98.25 245 VAL A C 1
ATOM 1878 O O . VAL A 1 245 ? 5.636 4.901 -2.883 1.00 98.25 245 VAL A O 1
ATOM 1881 N N . HIS A 1 246 ? 3.668 4.242 -2.004 1.00 98.00 246 HIS A N 1
ATOM 1882 C CA . HIS A 1 246 ? 3.501 3.035 -2.812 1.00 98.00 246 HIS A CA 1
ATOM 1883 C C . HIS A 1 246 ? 3.433 3.379 -4.296 1.00 98.00 246 HIS A C 1
ATOM 1885 O O . HIS A 1 246 ? 4.248 2.881 -5.055 1.00 98.00 246 HIS A O 1
ATOM 1891 N N . TYR A 1 247 ? 2.582 4.334 -4.674 1.00 98.31 247 TYR A N 1
ATOM 1892 C CA . TYR A 1 247 ? 2.475 4.812 -6.052 1.00 98.31 247 TYR A CA 1
ATOM 1893 C C . TYR A 1 247 ? 3.817 5.282 -6.634 1.00 98.31 247 TYR A C 1
ATOM 1895 O O . TYR A 1 247 ? 4.200 4.877 -7.726 1.00 98.31 247 TYR A O 1
ATOM 1903 N N . LEU A 1 248 ? 4.573 6.104 -5.897 1.00 98.19 248 LEU A N 1
ATOM 1904 C CA . LEU A 1 248 ? 5.880 6.575 -6.369 1.00 98.19 248 LEU A CA 1
ATOM 1905 C C . LEU A 1 248 ? 6.916 5.448 -6.463 1.00 98.19 248 LEU A C 1
ATOM 1907 O O . LEU A 1 248 ? 7.764 5.462 -7.356 1.00 98.19 248 LEU A O 1
ATOM 1911 N N . MET A 1 249 ? 6.853 4.477 -5.553 1.00 97.81 249 MET A N 1
ATOM 1912 C CA . MET A 1 249 ? 7.713 3.300 -5.605 1.00 97.81 249 MET A CA 1
ATOM 1913 C C . MET A 1 249 ? 7.368 2.389 -6.780 1.00 97.81 249 MET A C 1
ATOM 1915 O O . MET A 1 249 ? 8.301 1.927 -7.430 1.00 97.81 249 MET A O 1
ATOM 1919 N N . ASP A 1 250 ? 6.087 2.191 -7.098 1.00 96.75 250 ASP A N 1
ATOM 1920 C CA . ASP A 1 250 ? 5.643 1.362 -8.225 1.00 96.75 250 ASP A CA 1
ATOM 1921 C C . ASP A 1 250 ? 6.206 1.872 -9.551 1.00 96.75 250 ASP A C 1
ATOM 1923 O O . ASP A 1 250 ? 6.704 1.089 -10.355 1.00 96.75 250 ASP A O 1
ATOM 1927 N N . ILE A 1 251 ? 6.264 3.189 -9.733 1.00 96.44 251 ILE A N 1
ATOM 1928 C CA . ILE A 1 251 ? 6.900 3.807 -10.904 1.00 96.44 251 ILE A CA 1
ATOM 1929 C C . ILE A 1 251 ? 8.402 3.522 -10.921 1.00 96.44 251 ILE A C 1
ATOM 1931 O O . ILE A 1 251 ? 8.958 3.097 -11.932 1.00 96.44 251 ILE A O 1
ATOM 1935 N N . ALA A 1 252 ? 9.083 3.738 -9.793 1.00 96.00 252 ALA A N 1
ATOM 1936 C CA . ALA A 1 252 ? 10.531 3.560 -9.714 1.00 96.00 252 ALA A CA 1
ATOM 1937 C C . ALA A 1 252 ? 10.964 2.100 -9.939 1.00 96.00 252 ALA A C 1
ATOM 1939 O O . ALA A 1 252 ? 12.056 1.855 -10.460 1.00 96.00 252 ALA A O 1
ATOM 1940 N N . ILE A 1 253 ? 10.122 1.134 -9.558 1.00 94.25 253 ILE A N 1
ATOM 1941 C CA . ILE A 1 253 ? 10.371 -0.300 -9.759 1.00 94.25 253 ILE A CA 1
ATOM 1942 C C . ILE A 1 253 ? 9.764 -0.851 -11.059 1.00 94.25 253 ILE A C 1
ATOM 1944 O O . ILE A 1 253 ? 9.965 -2.034 -11.331 1.00 94.25 253 ILE A O 1
ATOM 1948 N N . HIS A 1 254 ? 9.092 -0.018 -11.866 1.00 92.44 254 HIS A N 1
ATOM 1949 C CA . HIS A 1 254 ? 8.395 -0.400 -13.107 1.00 92.44 254 HIS A CA 1
ATOM 1950 C C . HIS A 1 254 ? 7.275 -1.432 -12.888 1.00 92.44 254 HIS A C 1
ATOM 1952 O O . HIS A 1 254 ? 7.136 -2.385 -13.655 1.00 92.44 254 HIS A O 1
ATOM 1958 N N . ALA A 1 255 ? 6.508 -1.275 -11.808 1.00 84.44 255 ALA A N 1
ATOM 1959 C CA . ALA A 1 255 ? 5.317 -2.076 -11.521 1.00 84.44 255 ALA A CA 1
ATOM 1960 C C . ALA A 1 255 ? 4.044 -1.534 -12.196 1.00 84.44 255 ALA A C 1
ATOM 1962 O O . ALA A 1 255 ? 3.087 -2.295 -12.356 1.00 84.44 255 ALA A O 1
ATOM 1963 N N . ILE A 1 256 ? 4.047 -0.261 -12.607 1.00 83.69 256 ILE A N 1
ATOM 1964 C CA . ILE A 1 256 ? 2.986 0.416 -13.369 1.00 83.69 256 ILE A CA 1
ATOM 1965 C C . ILE A 1 256 ? 3.578 1.233 -14.515 1.00 83.69 256 ILE A C 1
ATOM 1967 O O . ILE A 1 256 ? 4.749 1.663 -14.379 1.00 83.69 256 ILE A O 1
#

Secondary structure (DSSP, 8-state):
---HHHHHHHHHHHHHHHHHHHHHHHHHHHHHH-GGGGSPPPP--S-HHHHHHHHHHHHHHHHHHHHHHHTT-S----SSHHHHHHHHHHHHHHHHHHHHHHHHHT--GGGGT---TTHHHHHHHHHHHHHHHHHHHHHHTT-GGGHHHHHHHTTSHHHHHHHHHHHHHHHHHHHHHHHHHHHHHHHHHHHHHHHHHHHHHHHHHHHTT--HHHHHHHHHHHHHHHHHHHHHHHHHT-SHHHHHHHHHHHHHHT--